Protein AF-A0A2V8LCN2-F1 (afdb_monomer_lite)

Sequence (284 aa):
MKKSKCFWSVLAAVLLVAAGYTGNAQAQDVVSAGFNLPVNVGANLNFDCSNSPGPVISLGDGVIRLGEIGAEITLSNNVKLTHSTDPGDISISAAVLLKFGTTVEIPKQPSRPANYYGSDFSGTGIGGNPRIYVEFYDQNGKPPKDLSGNAVGPLYLGRCVQGAAKIDASFLEAVIASTSVFVDSGSCSNNPGPWIYLDNGNLFLSGLKARVIFTNNAKFTHAASGDAFVDFEVVPGNGFPITWPKQPVLGGVGGNPRVYYIFKNGDEYVGTWPGQYLGRCIKL

Structure (mmCIF, N/CA/C/O backbone):
data_AF-A0A2V8LCN2-F1
#
_entry.id   AF-A0A2V8LCN2-F1
#
loop_
_atom_site.group_PDB
_atom_site.id
_atom_site.type_symbol
_atom_site.label_atom_id
_atom_site.label_alt_id
_atom_site.label_comp_id
_atom_site.label_asym_id
_atom_site.label_entity_id
_atom_site.label_seq_id
_atom_site.pdbx_PDB_ins_code
_atom_site.Cartn_x
_atom_site.Cartn_y
_atom_site.Cartn_z
_atom_site.occupancy
_atom_site.B_iso_or_equiv
_atom_site.auth_seq_id
_atom_site.auth_comp_id
_atom_site.auth_asym_id
_atom_site.auth_atom_id
_atom_site.pdbx_PDB_model_num
ATOM 1 N N . MET A 1 1 ? -80.909 -45.665 18.323 1.00 37.31 1 MET A N 1
ATOM 2 C CA . MET A 1 1 ? -80.103 -46.909 18.341 1.00 37.31 1 MET A CA 1
ATOM 3 C C . MET A 1 1 ? -78.666 -46.564 18.732 1.00 37.31 1 MET A C 1
ATOM 5 O O . MET A 1 1 ? -78.114 -45.680 18.106 1.00 37.31 1 MET A O 1
ATOM 9 N N . LYS A 1 2 ? -78.137 -47.249 19.769 1.00 38.31 2 LYS A N 1
ATOM 10 C CA . LYS A 1 2 ? -76.730 -47.362 20.262 1.00 38.31 2 LYS A CA 1
ATOM 11 C C . LYS A 1 2 ? -75.964 -46.047 20.572 1.00 38.31 2 LYS A C 1
ATOM 13 O O . LYS A 1 2 ? -75.586 -45.332 19.664 1.00 38.31 2 LYS A O 1
ATOM 18 N N . LYS A 1 3 ? -75.844 -45.611 21.842 1.00 34.31 3 LYS A N 1
ATOM 19 C CA . LYS A 1 3 ? -74.859 -45.992 22.906 1.00 34.31 3 LYS A CA 1
ATOM 20 C C . LYS A 1 3 ? -73.386 -45.777 22.486 1.00 34.31 3 LYS A C 1
ATOM 22 O O . LYS A 1 3 ? -72.915 -46.518 21.641 1.00 34.31 3 LYS A O 1
ATOM 27 N N . SER A 1 4 ? -72.694 -44.775 23.065 1.00 34.31 4 SER A N 1
ATOM 28 C CA . SER A 1 4 ? -71.753 -44.895 24.223 1.00 34.31 4 SER A CA 1
ATOM 29 C C . SER A 1 4 ? -70.299 -45.111 23.717 1.00 34.31 4 SER A C 1
ATOM 31 O O . SER A 1 4 ? -70.136 -45.841 22.755 1.00 34.31 4 SER A O 1
ATOM 33 N N . LYS A 1 5 ? -69.196 -44.526 24.214 1.00 38.69 5 LYS A N 1
ATOM 34 C CA . LYS A 1 5 ? -68.760 -44.184 25.580 1.00 38.69 5 LYS A CA 1
ATOM 35 C C . LYS A 1 5 ? -67.644 -43.119 25.579 1.00 38.69 5 LYS A C 1
ATOM 37 O O . LYS A 1 5 ? -66.876 -43.019 24.630 1.00 38.69 5 LYS A O 1
ATOM 42 N N . CYS A 1 6 ? -67.538 -42.437 26.721 1.00 38.06 6 CYS A N 1
ATOM 43 C CA . CYS A 1 6 ? -66.353 -41.786 27.281 1.00 38.06 6 CYS A CA 1
ATOM 44 C C . CYS A 1 6 ? -65.034 -42.543 27.051 1.00 38.06 6 CYS A C 1
ATOM 46 O O . CYS A 1 6 ? -64.999 -43.761 27.224 1.00 38.06 6 CYS A O 1
ATOM 48 N N . PHE A 1 7 ? -63.935 -41.801 26.892 1.00 30.89 7 PHE A N 1
ATOM 49 C CA . PHE A 1 7 ? -62.684 -42.148 27.568 1.00 30.89 7 PHE A CA 1
ATOM 50 C C . PHE A 1 7 ? -61.996 -40.884 28.099 1.00 30.89 7 PHE A C 1
ATOM 52 O O . PHE A 1 7 ? -61.822 -39.893 27.398 1.00 30.89 7 PHE A O 1
ATOM 59 N N . TRP A 1 8 ? -61.706 -40.937 29.392 1.00 29.20 8 TRP A N 1
ATOM 60 C CA . TRP A 1 8 ? -61.018 -39.959 30.227 1.00 29.20 8 TRP A CA 1
ATOM 61 C C . TRP A 1 8 ? -59.508 -40.269 30.244 1.00 29.20 8 TRP A C 1
ATOM 63 O O . TRP A 1 8 ? -59.145 -41.441 30.138 1.00 29.20 8 TRP A O 1
ATOM 73 N N . SER A 1 9 ? -58.691 -39.265 30.608 1.00 34.09 9 SER A N 1
ATOM 74 C CA . SER A 1 9 ? -57.287 -39.353 31.105 1.00 34.09 9 SER A CA 1
ATOM 75 C C . SER A 1 9 ? -56.219 -39.607 30.014 1.00 34.09 9 SER A C 1
ATOM 77 O O . SER A 1 9 ? -56.442 -40.418 29.134 1.00 34.09 9 SER A O 1
ATOM 79 N N . VAL A 1 10 ? -55.033 -38.982 29.955 1.00 36.09 10 VAL A N 1
ATOM 80 C CA . VAL A 1 10 ? -54.066 -38.602 31.000 1.00 36.09 10 VAL A CA 1
ATOM 81 C C . VAL A 1 10 ? -53.159 -37.454 30.496 1.00 36.09 10 VAL A C 1
ATOM 83 O O . VAL A 1 10 ? -52.613 -37.514 29.401 1.00 36.09 10 VAL A O 1
ATOM 86 N N . LEU A 1 11 ? -53.022 -36.422 31.331 1.00 36.47 11 LEU A N 1
ATOM 87 C CA . LEU A 1 11 ? -51.816 -35.657 31.685 1.00 36.47 11 LEU A CA 1
ATOM 88 C C . LEU A 1 11 ? -50.495 -35.933 30.912 1.00 36.47 11 LEU A C 1
ATOM 90 O O . LEU A 1 11 ? -49.903 -36.994 31.067 1.00 36.47 11 LEU A O 1
ATOM 94 N N . ALA A 1 12 ? -49.937 -34.916 30.247 1.00 33.84 12 ALA A N 1
ATOM 95 C CA . ALA A 1 12 ? -48.489 -34.654 30.241 1.00 33.84 12 ALA A CA 1
ATOM 96 C C . ALA A 1 12 ? -48.223 -33.219 29.763 1.00 33.84 12 ALA A C 1
ATOM 98 O O . ALA A 1 12 ? -48.140 -32.932 28.571 1.00 33.84 12 ALA A O 1
ATOM 99 N N . ALA A 1 13 ? -48.106 -32.303 30.723 1.00 36.66 13 ALA A N 1
ATOM 100 C CA . ALA A 1 13 ? -47.496 -31.005 30.501 1.00 36.66 13 ALA A CA 1
ATOM 101 C C . ALA A 1 13 ? -46.008 -31.221 30.193 1.00 36.66 13 ALA A C 1
ATOM 103 O O . ALA A 1 13 ? -45.225 -31.517 31.094 1.00 36.66 13 ALA A O 1
ATOM 104 N N . VAL A 1 14 ? -45.606 -31.076 28.930 1.00 35.53 14 VAL A N 1
ATOM 105 C CA . VAL A 1 14 ? -44.189 -30.923 28.590 1.00 35.53 14 VAL A CA 1
ATOM 106 C C . VAL A 1 14 ? -43.844 -29.448 28.768 1.00 35.53 14 VAL A C 1
ATOM 108 O O . VAL A 1 14 ? -43.852 -28.656 27.830 1.00 35.53 14 VAL A O 1
ATOM 111 N N . LEU A 1 15 ? -43.574 -29.078 30.021 1.00 34.53 15 LEU A N 1
ATOM 112 C CA . LEU A 1 15 ? -42.716 -27.944 30.344 1.00 34.53 15 LEU A CA 1
ATOM 113 C C . LEU A 1 15 ? -41.315 -28.301 29.841 1.00 34.53 15 LEU A C 1
ATOM 115 O O . LEU A 1 15 ? -40.521 -28.921 30.546 1.00 34.53 15 LEU A O 1
ATOM 119 N N . LEU A 1 16 ? -41.021 -27.931 28.597 1.00 35.94 16 LEU A N 1
ATOM 120 C CA . LEU A 1 16 ? -39.650 -27.841 28.118 1.00 35.94 16 LEU A CA 1
ATOM 121 C C . LEU A 1 16 ? -39.009 -26.656 28.843 1.00 35.94 16 LEU A C 1
ATOM 123 O O . LEU A 1 16 ? -39.022 -25.520 28.374 1.00 35.94 16 LEU A O 1
ATOM 127 N N . VAL A 1 17 ? -38.462 -26.934 30.027 1.00 41.81 17 VAL A N 1
ATOM 128 C CA . VAL A 1 17 ? -37.381 -26.135 30.597 1.00 41.81 17 VAL A CA 1
ATOM 129 C C . VAL A 1 17 ? -36.203 -26.329 29.653 1.00 41.81 17 VAL A C 1
ATOM 131 O O . VAL A 1 17 ? -35.379 -27.224 29.822 1.00 41.81 17 VAL A O 1
ATOM 134 N N . ALA A 1 18 ? -36.150 -25.507 28.609 1.00 39.41 18 ALA A N 1
ATOM 135 C CA . ALA A 1 18 ? -34.911 -25.259 27.908 1.00 39.41 18 ALA A CA 1
ATOM 136 C C . ALA A 1 18 ? -34.018 -24.470 28.873 1.00 39.41 18 ALA A C 1
ATOM 138 O O . ALA A 1 18 ? -33.903 -23.251 28.792 1.00 39.41 18 ALA A O 1
ATOM 139 N N . ALA A 1 19 ? -33.361 -25.181 29.791 1.00 44.53 19 ALA A N 1
ATOM 140 C CA . ALA A 1 19 ? -32.056 -24.775 30.290 1.00 44.53 19 ALA A CA 1
ATOM 141 C C . ALA A 1 19 ? -31.061 -24.949 29.129 1.00 44.53 19 ALA A C 1
ATOM 143 O O . ALA A 1 19 ? -30.188 -25.811 29.137 1.00 44.53 19 ALA A O 1
ATOM 144 N N . GLY A 1 20 ? -31.280 -24.181 28.062 1.00 33.53 20 GLY A N 1
ATOM 145 C CA . GLY A 1 20 ? -30.317 -23.997 27.000 1.00 33.53 20 GLY A CA 1
ATOM 146 C C . GLY A 1 20 ? -29.272 -23.053 27.553 1.00 33.53 20 GLY A C 1
ATOM 147 O O . GLY A 1 20 ? -29.590 -21.908 27.865 1.00 33.53 20 GLY A O 1
ATOM 148 N N . TYR A 1 21 ? -28.068 -23.580 27.744 1.00 37.03 21 TYR A N 1
ATOM 149 C CA . TYR A 1 21 ? -26.836 -22.845 27.984 1.00 37.03 21 TYR A CA 1
ATOM 150 C C . TYR A 1 21 ? -26.923 -21.414 27.441 1.00 37.03 21 TYR A C 1
ATOM 152 O O . TYR A 1 21 ? -26.989 -21.211 26.228 1.00 37.03 21 TYR A O 1
ATOM 160 N N . THR A 1 22 ? -26.898 -20.416 28.325 1.00 37.00 22 THR A N 1
ATOM 161 C CA . THR A 1 22 ? -26.510 -19.066 27.923 1.00 37.00 22 THR A CA 1
ATOM 162 C C . THR A 1 22 ? -25.039 -19.161 27.542 1.00 37.00 22 THR A C 1
ATOM 164 O O . THR A 1 22 ? -24.157 -19.036 28.392 1.00 37.00 22 THR A O 1
ATOM 167 N N . GLY A 1 23 ? -24.758 -19.489 26.282 1.00 40.28 23 GLY A N 1
ATOM 168 C CA . GLY A 1 23 ? -23.441 -19.237 25.726 1.00 40.28 23 GLY A CA 1
ATOM 169 C C . GLY A 1 23 ? -23.160 -17.754 25.935 1.00 40.28 23 GLY A C 1
ATOM 170 O O . GLY A 1 23 ? -24.005 -16.925 25.598 1.00 40.28 23 GLY A O 1
ATOM 171 N N . ASN A 1 24 ? -22.026 -17.423 26.553 1.00 45.19 24 ASN A N 1
ATOM 172 C CA . ASN A 1 24 ? -21.525 -16.055 26.540 1.00 45.19 24 ASN A CA 1
ATOM 173 C C . ASN A 1 24 ? -21.473 -15.634 25.069 1.00 45.19 24 ASN A C 1
ATOM 175 O O . ASN A 1 24 ? -20.729 -16.234 24.293 1.00 45.19 24 ASN A O 1
ATOM 179 N N . ALA A 1 25 ? -22.334 -14.699 24.672 1.00 49.41 25 ALA A N 1
ATOM 180 C CA . ALA A 1 25 ? -22.398 -14.237 23.298 1.00 49.41 25 ALA A CA 1
ATOM 181 C C . ALA A 1 25 ? -21.087 -13.506 22.995 1.00 49.41 25 ALA A C 1
ATOM 183 O O . ALA A 1 25 ? -20.861 -12.400 23.473 1.00 49.41 25 ALA A O 1
ATOM 184 N N . GLN A 1 26 ? -20.197 -14.170 22.262 1.00 58.81 26 GLN A N 1
ATOM 185 C CA . GLN A 1 26 ? -19.033 -13.531 21.668 1.00 58.81 26 GLN A CA 1
ATOM 186 C C . GLN A 1 26 ? -19.556 -12.680 20.516 1.00 58.81 26 GLN A C 1
ATOM 188 O O . GLN A 1 26 ? -20.188 -13.212 19.602 1.00 58.81 26 GLN A O 1
ATOM 193 N N . ALA A 1 27 ? -19.325 -11.375 20.571 1.00 63.31 27 ALA A N 1
ATOM 194 C CA . ALA A 1 27 ? -19.646 -10.507 19.455 1.00 63.31 27 ALA A CA 1
ATOM 195 C C . ALA A 1 27 ? -18.411 -10.298 18.591 1.00 63.31 27 ALA A C 1
ATOM 197 O O . ALA A 1 27 ? -17.318 -10.029 19.099 1.00 63.31 27 ALA A O 1
ATOM 198 N N . GLN A 1 28 ? -18.616 -10.448 17.288 1.00 75.75 28 GLN A N 1
ATOM 199 C CA . GLN A 1 28 ? -17.628 -10.183 16.259 1.00 75.75 28 GLN A CA 1
ATOM 200 C C . GLN A 1 28 ? -18.165 -9.062 15.373 1.00 75.75 28 GLN A C 1
ATOM 202 O O . GLN A 1 28 ? -19.154 -9.256 14.664 1.00 75.75 28 GLN A O 1
ATOM 207 N N . ASP A 1 29 ? -17.489 -7.919 15.391 1.00 84.25 29 ASP A N 1
ATOM 208 C CA . ASP A 1 29 ? -17.776 -6.786 14.516 1.00 84.25 29 ASP A CA 1
ATOM 209 C C . ASP A 1 29 ? -16.729 -6.694 13.410 1.00 84.25 29 ASP A C 1
ATOM 211 O O . ASP A 1 29 ? -15.537 -6.875 13.653 1.00 84.25 29 ASP A O 1
ATOM 215 N N . VAL A 1 30 ? -17.158 -6.366 12.191 1.00 88.12 30 VAL A N 1
ATOM 216 C CA . VAL A 1 30 ? -16.242 -6.054 11.088 1.00 88.12 30 VAL A CA 1
ATOM 217 C C . VAL A 1 30 ? -16.171 -4.542 10.928 1.00 88.12 30 VAL A C 1
ATOM 219 O O . VAL A 1 30 ? -17.185 -3.883 10.691 1.00 88.12 30 VAL A O 1
ATOM 222 N N . VAL A 1 31 ? -14.962 -3.994 11.027 1.00 90.69 31 VAL A N 1
ATOM 223 C CA . VAL A 1 31 ? -14.696 -2.563 10.845 1.00 90.69 31 VAL A CA 1
ATOM 224 C C . VAL A 1 31 ? -13.849 -2.368 9.598 1.00 90.69 31 VAL A C 1
ATOM 226 O O . VAL A 1 31 ? -12.891 -3.108 9.379 1.00 90.69 31 VAL A O 1
ATOM 229 N N . SER A 1 32 ? -14.184 -1.371 8.778 1.00 92.75 32 SER A N 1
ATOM 230 C CA . SER A 1 32 ? -13.421 -1.028 7.576 1.00 92.75 32 SER A CA 1
ATOM 231 C C . SER A 1 32 ? -13.265 0.476 7.394 1.00 92.75 32 SER A C 1
ATOM 233 O O . SER A 1 32 ? -14.215 1.220 7.634 1.00 92.75 32 SER A O 1
ATOM 235 N N . ALA A 1 33 ? -12.107 0.914 6.902 1.00 93.31 33 ALA A N 1
ATOM 236 C CA . ALA A 1 33 ? -11.849 2.308 6.554 1.00 93.31 33 ALA A CA 1
ATOM 237 C C . ALA A 1 33 ? -11.011 2.426 5.277 1.00 93.31 33 ALA A C 1
ATOM 239 O O . ALA A 1 33 ? -10.115 1.617 5.035 1.00 93.31 33 ALA A O 1
ATOM 240 N N . GLY A 1 34 ? -11.309 3.456 4.480 1.00 92.19 34 GLY A N 1
ATOM 241 C CA . GLY A 1 34 ? -10.539 3.824 3.295 1.00 92.19 34 GLY A CA 1
ATOM 242 C C . GLY A 1 34 ? -9.638 5.029 3.566 1.00 92.19 34 GLY A C 1
ATOM 243 O O . GLY A 1 34 ? -10.102 6.018 4.132 1.00 92.19 34 GLY A O 1
ATOM 244 N N . PHE A 1 35 ? -8.368 4.958 3.175 1.00 92.94 35 PHE A N 1
ATOM 245 C CA . PHE A 1 35 ? -7.384 6.033 3.347 1.00 92.94 35 PHE A CA 1
ATOM 246 C C . PHE A 1 35 ? -6.221 5.893 2.358 1.00 92.94 35 PHE A C 1
ATOM 248 O O . PHE A 1 35 ? -6.100 4.883 1.671 1.00 92.94 35 PHE A O 1
ATOM 255 N N . ASN A 1 36 ? -5.371 6.918 2.270 1.00 91.44 36 ASN A N 1
ATOM 256 C CA . ASN A 1 36 ? -4.156 6.867 1.460 1.00 91.44 36 ASN A CA 1
ATOM 257 C C . ASN A 1 36 ? -2.959 6.503 2.335 1.00 91.44 36 ASN A C 1
ATOM 259 O O . ASN A 1 36 ? -2.660 7.216 3.293 1.00 91.44 36 ASN A O 1
ATOM 263 N N . LEU A 1 37 ? -2.259 5.432 1.986 1.00 90.44 37 LEU A N 1
ATOM 264 C CA . LEU A 1 37 ? -1.079 4.969 2.699 1.00 90.44 37 LEU A CA 1
ATOM 265 C C . LEU A 1 37 ? 0.190 5.479 2.000 1.00 90.44 37 LEU A C 1
ATOM 267 O O . LEU A 1 37 ? 0.317 5.301 0.785 1.00 90.44 37 LEU A O 1
ATOM 271 N N . PRO A 1 38 ? 1.146 6.086 2.724 1.00 90.50 38 PRO A N 1
ATOM 272 C CA . PRO A 1 38 ? 2.468 6.361 2.181 1.00 90.50 38 PRO A CA 1
ATOM 273 C C . PRO A 1 38 ? 3.163 5.054 1.801 1.00 90.50 38 PRO A C 1
ATOM 275 O O . PRO A 1 38 ? 3.259 4.136 2.610 1.00 90.50 38 PRO A O 1
ATOM 278 N N . VAL A 1 39 ? 3.673 4.970 0.582 1.00 88.31 39 VAL A N 1
ATOM 279 C CA . VAL A 1 39 ? 4.429 3.823 0.080 1.00 88.31 39 VAL A CA 1
ATOM 280 C C . VAL A 1 39 ? 5.802 4.306 -0.329 1.00 88.31 39 VAL A C 1
ATOM 282 O O . VAL A 1 39 ? 5.914 5.309 -1.029 1.00 88.31 39 VAL A O 1
ATOM 285 N N . ASN A 1 40 ? 6.840 3.588 0.090 1.00 88.69 40 ASN A N 1
ATOM 286 C CA . ASN A 1 40 ? 8.196 3.781 -0.399 1.00 88.69 40 ASN A CA 1
ATOM 287 C C . ASN A 1 40 ? 8.637 2.553 -1.198 1.00 88.69 40 ASN A C 1
ATOM 289 O O . ASN A 1 40 ? 8.592 1.417 -0.719 1.00 88.69 40 ASN A O 1
ATOM 293 N N . VAL A 1 41 ? 9.080 2.796 -2.424 1.00 84.69 41 VAL A N 1
ATOM 294 C CA . VAL A 1 41 ? 9.665 1.797 -3.310 1.00 84.69 41 VAL A CA 1
ATOM 295 C C . VAL A 1 41 ? 11.170 2.000 -3.334 1.00 84.69 41 VAL A C 1
ATOM 297 O O . VAL A 1 41 ? 11.648 3.048 -3.767 1.00 84.69 41 VAL A O 1
ATOM 300 N N . GLY A 1 42 ? 11.907 0.974 -2.913 1.00 83.25 42 GLY A N 1
ATOM 301 C CA . GLY A 1 42 ? 13.363 0.953 -2.915 1.00 83.25 42 GLY A CA 1
ATOM 302 C C . GLY A 1 42 ? 13.897 -0.253 -3.678 1.00 83.25 42 GLY A C 1
ATOM 303 O O . GLY A 1 42 ? 13.737 -1.382 -3.223 1.00 83.25 42 GLY A O 1
ATOM 304 N N . ALA A 1 43 ? 14.584 -0.042 -4.800 1.00 77.06 43 ALA A N 1
ATOM 305 C CA . ALA A 1 43 ? 15.194 -1.138 -5.556 1.00 77.06 43 ALA A CA 1
ATOM 306 C C . ALA A 1 43 ? 16.573 -0.771 -6.103 1.00 77.06 43 ALA A C 1
ATOM 308 O O . ALA A 1 43 ? 16.779 0.321 -6.638 1.00 77.06 43 ALA A O 1
ATOM 309 N N . ASN A 1 44 ? 17.509 -1.715 -5.986 1.00 74.00 44 ASN A N 1
ATOM 310 C CA . ASN A 1 44 ? 18.787 -1.647 -6.679 1.00 74.00 44 ASN A CA 1
ATOM 311 C C . ASN A 1 44 ? 18.630 -2.327 -8.028 1.00 74.00 44 ASN A C 1
ATOM 313 O O . ASN A 1 44 ? 18.288 -3.504 -8.106 1.00 74.00 44 ASN A O 1
ATOM 317 N N . LEU A 1 45 ? 18.895 -1.569 -9.079 1.00 72.75 45 LEU A N 1
ATOM 318 C CA . LEU A 1 45 ? 18.801 -2.060 -10.436 1.00 72.75 45 LEU A CA 1
ATOM 319 C C . LEU A 1 45 ? 20.150 -2.621 -10.873 1.00 72.75 45 LEU A C 1
ATOM 321 O O . LEU A 1 45 ? 21.193 -2.027 -10.597 1.00 72.75 45 LEU A O 1
ATOM 325 N N . ASN A 1 46 ? 20.126 -3.743 -11.588 1.00 69.88 46 ASN A N 1
ATOM 326 C CA . ASN A 1 46 ? 21.281 -4.221 -12.330 1.00 69.88 46 ASN A CA 1
ATOM 327 C C . ASN A 1 46 ? 20.939 -4.281 -13.818 1.00 69.88 46 ASN A C 1
ATOM 329 O O . ASN A 1 46 ? 19.912 -4.836 -14.215 1.00 69.88 46 ASN A O 1
ATOM 333 N N . PHE A 1 47 ? 21.809 -3.700 -14.636 1.00 70.75 47 PHE A N 1
ATOM 334 C CA . PHE A 1 47 ? 21.660 -3.680 -16.084 1.00 70.75 47 PHE A CA 1
ATOM 335 C C . PHE A 1 47 ? 22.686 -4.635 -16.687 1.00 70.75 47 PHE A C 1
ATOM 337 O O . PHE A 1 47 ? 23.885 -4.362 -16.638 1.00 70.75 47 PHE A O 1
ATOM 344 N N . ASP A 1 48 ? 22.223 -5.738 -17.272 1.00 66.62 48 ASP A N 1
ATOM 345 C CA . ASP A 1 48 ? 23.047 -6.544 -18.167 1.00 66.62 48 ASP A CA 1
ATOM 346 C C . ASP A 1 48 ? 22.746 -6.115 -19.599 1.00 66.62 48 ASP A C 1
ATOM 348 O O . ASP A 1 48 ? 21.773 -6.528 -20.221 1.00 66.62 48 ASP A O 1
ATOM 352 N N . CYS A 1 49 ? 23.589 -5.232 -20.122 1.00 64.25 49 CYS A N 1
ATOM 353 C CA . CYS A 1 49 ? 23.445 -4.677 -21.462 1.00 64.25 49 CYS A CA 1
ATOM 354 C C . CYS A 1 49 ? 24.229 -5.466 -22.512 1.00 64.25 49 CYS A C 1
ATOM 356 O O . CYS A 1 49 ? 24.821 -4.872 -23.421 1.00 64.25 49 CYS A O 1
ATOM 358 N N . SER A 1 50 ? 24.247 -6.797 -22.389 1.00 61.66 50 SER A N 1
ATOM 359 C CA . SER A 1 50 ? 24.873 -7.677 -23.369 1.00 61.66 50 SER A CA 1
ATOM 360 C C . SER A 1 50 ? 24.364 -7.414 -24.791 1.00 61.66 50 SER A C 1
ATOM 362 O O . SER A 1 50 ? 23.193 -7.125 -25.057 1.00 61.66 50 SER A O 1
ATOM 364 N N . ASN A 1 51 ? 25.282 -7.548 -25.750 1.00 52.78 51 ASN A N 1
ATOM 365 C CA . ASN A 1 51 ? 24.984 -7.413 -27.171 1.00 52.78 51 ASN A CA 1
ATOM 366 C C . ASN A 1 51 ? 24.233 -8.623 -27.763 1.00 52.78 51 ASN A C 1
ATOM 368 O O . ASN A 1 51 ? 23.888 -8.575 -28.940 1.00 52.78 51 ASN A O 1
ATOM 372 N N . SER A 1 52 ? 23.987 -9.684 -26.992 1.00 55.34 52 SER A N 1
ATOM 373 C CA . SER A 1 52 ? 23.147 -10.832 -27.365 1.00 55.34 52 SER A CA 1
ATOM 374 C C . SER A 1 52 ? 22.828 -11.636 -26.097 1.00 55.34 52 SER A C 1
ATOM 376 O O . SER A 1 52 ? 23.784 -12.018 -25.418 1.00 55.34 52 SER A O 1
ATOM 378 N N . PRO A 1 53 ? 21.556 -11.920 -25.747 1.00 52.28 53 PRO A N 1
ATOM 379 C CA . PRO A 1 53 ? 20.305 -11.713 -26.500 1.00 52.28 53 PRO A CA 1
ATOM 380 C C . PRO A 1 53 ? 19.689 -10.300 -26.390 1.00 52.28 53 PRO A C 1
ATOM 382 O O . PRO A 1 53 ? 18.764 -9.972 -27.133 1.00 52.28 53 PRO A O 1
ATOM 385 N N . GLY A 1 54 ? 20.223 -9.428 -25.535 1.00 56.50 54 GLY A N 1
ATOM 386 C CA . GLY A 1 54 ? 19.872 -8.010 -25.470 1.00 56.50 54 GLY A CA 1
ATOM 387 C C . GLY A 1 54 ? 19.936 -7.410 -24.076 1.00 56.50 54 GLY A C 1
ATOM 388 O O . GLY A 1 54 ? 20.377 -8.111 -23.170 1.00 56.50 54 GLY A O 1
ATOM 389 N N . PRO A 1 55 ? 19.568 -6.124 -23.893 1.00 59.28 55 PRO A N 1
ATOM 390 C CA . PRO A 1 55 ? 19.616 -5.514 -22.579 1.00 59.28 55 PRO A CA 1
ATOM 391 C C . PRO A 1 55 ? 18.563 -6.124 -21.650 1.00 59.28 55 PRO A C 1
ATOM 393 O O . PRO A 1 55 ? 17.359 -5.958 -21.835 1.00 59.28 55 PRO A O 1
ATOM 396 N N . VAL A 1 56 ? 19.041 -6.791 -20.611 1.00 61.94 56 VAL A N 1
ATOM 397 C CA . VAL A 1 56 ? 18.247 -7.292 -19.498 1.00 61.94 56 VAL A CA 1
ATOM 398 C C . VAL A 1 56 ? 18.325 -6.287 -18.358 1.00 61.94 56 VAL A C 1
ATOM 400 O O . VAL A 1 56 ? 19.405 -5.827 -17.976 1.00 61.94 56 VAL A O 1
ATOM 403 N N . ILE A 1 57 ? 17.169 -5.957 -17.789 1.00 61.94 57 ILE A N 1
ATOM 404 C CA . ILE A 1 57 ? 17.105 -5.260 -16.511 1.00 61.94 57 ILE A CA 1
ATOM 405 C C . ILE A 1 57 ? 16.632 -6.262 -15.475 1.00 61.94 57 ILE A C 1
ATOM 407 O O . ILE A 1 57 ? 15.474 -6.680 -15.447 1.00 61.94 57 ILE A O 1
ATOM 411 N N . SER A 1 58 ? 17.540 -6.608 -14.572 1.00 64.56 58 SER A N 1
ATOM 412 C CA . SER A 1 58 ? 17.125 -7.211 -13.322 1.00 64.56 58 SER A CA 1
ATOM 413 C C . SER A 1 58 ? 16.795 -6.082 -12.356 1.00 64.56 58 SER A C 1
ATOM 415 O O . SER A 1 58 ? 17.640 -5.242 -12.036 1.00 64.56 58 SER A O 1
ATOM 417 N N . LEU A 1 59 ? 15.550 -6.064 -11.887 1.00 57.09 59 LEU A N 1
ATOM 418 C CA . LEU A 1 59 ? 15.093 -5.140 -10.850 1.00 57.09 59 LEU A CA 1
ATOM 419 C C . LEU A 1 59 ? 15.643 -5.517 -9.451 1.00 57.09 59 LEU A C 1
ATOM 421 O O . LEU A 1 59 ? 15.283 -4.879 -8.462 1.00 57.09 59 LEU A O 1
ATOM 425 N N . GLY A 1 60 ? 16.536 -6.519 -9.378 1.00 58.06 60 GLY A N 1
ATOM 426 C CA . GLY A 1 60 ? 17.234 -6.955 -8.169 1.00 58.06 60 GLY A CA 1
ATOM 427 C C . GLY A 1 60 ? 16.299 -7.452 -7.062 1.00 58.06 60 GLY A C 1
ATOM 428 O O . GLY A 1 60 ? 15.143 -7.790 -7.306 1.00 58.06 60 GLY A O 1
ATOM 429 N N . ASP A 1 61 ? 16.798 -7.441 -5.822 1.00 62.91 61 ASP A N 1
ATOM 430 C CA . ASP A 1 61 ? 16.049 -7.768 -4.595 1.00 62.91 61 ASP A CA 1
ATOM 431 C C . ASP A 1 61 ? 15.257 -6.559 -4.060 1.00 62.91 61 ASP A C 1
ATOM 433 O O . ASP A 1 61 ? 15.286 -6.250 -2.864 1.00 62.91 61 ASP A O 1
ATOM 437 N N . GLY A 1 62 ? 14.602 -5.807 -4.950 1.00 66.19 62 GLY A N 1
ATOM 438 C CA . GLY A 1 62 ? 13.845 -4.619 -4.569 1.00 66.19 62 GLY A CA 1
ATOM 439 C C . GLY A 1 62 ? 12.832 -4.895 -3.452 1.00 66.19 62 GLY A C 1
ATOM 440 O O . GLY A 1 62 ? 12.255 -5.983 -3.345 1.00 66.19 62 GLY A O 1
ATOM 441 N N . VAL A 1 63 ? 12.561 -3.873 -2.643 1.00 73.44 63 VAL A N 1
ATOM 442 C CA . VAL A 1 63 ? 11.571 -3.907 -1.565 1.00 73.44 63 VAL A CA 1
ATOM 443 C C . VAL A 1 63 ? 10.584 -2.755 -1.694 1.00 73.44 63 VAL A C 1
ATOM 445 O O . VAL A 1 63 ? 10.949 -1.621 -2.003 1.00 73.44 63 VAL A O 1
ATOM 448 N N . ILE A 1 64 ? 9.322 -3.049 -1.410 1.00 76.69 64 ILE A N 1
ATOM 449 C CA . ILE A 1 64 ? 8.258 -2.060 -1.268 1.00 76.69 64 ILE A CA 1
ATOM 450 C C . ILE A 1 64 ? 7.863 -2.051 0.195 1.00 76.69 64 ILE A C 1
ATOM 452 O O . ILE A 1 64 ? 7.473 -3.076 0.759 1.00 76.69 64 ILE A O 1
ATOM 456 N N . ARG A 1 65 ? 7.971 -0.881 0.809 1.00 85.06 65 ARG A N 1
ATOM 457 C CA . ARG A 1 65 ? 7.547 -0.634 2.180 1.00 85.06 65 ARG A CA 1
ATOM 458 C C . ARG A 1 65 ? 6.242 0.133 2.129 1.00 85.06 65 ARG A C 1
ATOM 460 O O . ARG A 1 65 ? 6.211 1.278 1.680 1.00 85.06 65 ARG A O 1
ATOM 467 N N . LEU A 1 66 ? 5.179 -0.518 2.573 1.00 85.12 66 LEU A N 1
ATOM 468 C CA . LEU A 1 66 ? 3.921 0.152 2.852 1.00 85.12 66 LEU A CA 1
ATOM 469 C C . LEU A 1 66 ? 4.055 0.856 4.207 1.00 85.12 66 LEU A C 1
ATOM 471 O O . LEU A 1 66 ? 4.768 0.375 5.094 1.00 85.12 66 LEU A O 1
ATOM 475 N N . GLY A 1 67 ? 3.401 2.005 4.349 1.00 84.81 67 GLY A N 1
ATOM 476 C CA . GLY A 1 67 ? 3.317 2.727 5.610 1.00 84.81 67 GLY A CA 1
ATOM 477 C C . GLY A 1 67 ? 2.745 1.851 6.722 1.00 84.81 67 GLY A C 1
ATOM 478 O O . GLY A 1 67 ? 2.082 0.839 6.478 1.00 84.81 67 GLY A O 1
ATOM 479 N N . GLU A 1 68 ? 3.020 2.241 7.958 1.00 87.25 68 GLU A N 1
ATOM 480 C CA . GLU A 1 68 ? 2.477 1.554 9.121 1.00 87.25 68 GLU A CA 1
ATOM 481 C C . GLU A 1 68 ? 0.975 1.819 9.230 1.00 87.25 68 GLU A C 1
ATOM 483 O O . GLU A 1 68 ? 0.522 2.964 9.160 1.00 87.25 68 GLU A O 1
ATOM 488 N N . ILE A 1 69 ? 0.201 0.754 9.406 1.00 88.94 69 ILE A N 1
ATOM 489 C CA . ILE A 1 69 ? -1.229 0.849 9.672 1.00 88.94 69 ILE A CA 1
ATOM 490 C C . ILE A 1 69 ? -1.432 0.475 11.123 1.00 88.94 69 ILE A C 1
ATOM 492 O O . ILE A 1 69 ? -0.985 -0.580 11.569 1.00 88.94 69 ILE A O 1
ATOM 496 N N . GLY A 1 70 ? -2.129 1.337 11.842 1.00 89.88 70 GLY A N 1
ATOM 497 C CA . GLY A 1 70 ? -2.490 1.116 13.223 1.00 89.88 70 GLY A CA 1
ATOM 498 C C . GLY A 1 70 ? -3.981 0.939 13.433 1.00 89.88 70 GLY A C 1
ATOM 499 O O . GLY A 1 70 ? -4.814 1.132 12.545 1.00 89.88 70 GLY A O 1
ATOM 500 N N . ALA A 1 71 ? -4.308 0.601 14.664 1.00 89.31 71 ALA A N 1
ATOM 501 C CA . ALA A 1 71 ? -5.642 0.581 15.208 1.00 89.31 71 ALA A CA 1
ATOM 502 C C . ALA A 1 71 ? -5.592 1.007 16.674 1.00 89.31 71 ALA A C 1
ATOM 504 O O . ALA A 1 71 ? -4.596 0.785 17.366 1.00 89.31 71 ALA A O 1
ATOM 505 N N . GLU A 1 72 ? -6.672 1.609 17.147 1.00 88.75 72 GLU A N 1
ATOM 506 C CA . GLU A 1 72 ? -6.859 1.956 18.547 1.00 88.75 72 GLU A CA 1
ATOM 507 C C . GLU A 1 72 ? -8.257 1.548 19.005 1.00 88.75 72 GLU A C 1
ATOM 509 O O . GLU A 1 72 ? -9.240 1.696 18.272 1.00 88.75 72 GLU A O 1
ATOM 514 N N . ILE A 1 73 ? -8.329 1.032 20.231 1.00 86.44 73 ILE A N 1
ATOM 515 C CA . ILE A 1 73 ? -9.585 0.741 20.916 1.00 86.44 73 ILE A CA 1
ATOM 516 C C . ILE A 1 73 ? -9.755 1.728 22.064 1.00 86.44 73 ILE A C 1
ATOM 518 O O . ILE A 1 73 ? -8.890 1.850 22.926 1.00 86.44 73 ILE A O 1
ATOM 522 N N . THR A 1 74 ? -10.906 2.390 22.128 1.00 85.56 74 THR A N 1
ATOM 523 C CA . THR A 1 74 ? -11.247 3.277 23.245 1.00 85.56 74 THR A CA 1
ATOM 524 C C . THR A 1 74 ? -12.369 2.669 24.073 1.00 85.56 74 THR A C 1
ATOM 526 O O . THR A 1 74 ? -13.421 2.289 23.548 1.00 85.56 74 THR A O 1
ATOM 529 N N . LEU A 1 75 ? -12.173 2.623 25.391 1.00 83.06 75 LEU A N 1
ATOM 530 C CA . LEU A 1 75 ? -13.198 2.217 26.349 1.00 83.06 75 LEU A CA 1
ATOM 531 C C . LEU A 1 75 ? -13.728 3.446 27.077 1.00 83.06 75 LEU A C 1
ATOM 533 O O . LEU A 1 75 ? -12.949 4.215 27.632 1.00 83.06 75 LEU A O 1
ATOM 537 N N . SER A 1 76 ? -15.050 3.630 27.120 1.00 82.25 76 SER A N 1
ATOM 538 C CA . SER A 1 76 ? -15.651 4.738 27.874 1.00 82.25 76 SER A CA 1
ATOM 539 C C . SER A 1 76 ? -16.939 4.370 28.596 1.00 82.25 76 SER A C 1
ATOM 541 O O . SER A 1 76 ? -17.802 3.681 28.056 1.00 82.25 76 SER A O 1
ATOM 543 N N . ASN A 1 77 ? -17.127 4.884 29.812 1.00 77.06 77 ASN A N 1
ATOM 544 C CA . ASN A 1 77 ? -18.357 4.651 30.571 1.00 77.06 77 ASN A CA 1
ATOM 545 C C . ASN A 1 77 ? -19.461 5.693 30.289 1.00 77.06 77 ASN A C 1
ATOM 547 O O . ASN A 1 77 ? -20.592 5.548 30.753 1.00 77.06 77 ASN A O 1
ATOM 551 N N . ASN A 1 78 ? -19.180 6.750 29.516 1.00 76.69 78 ASN A N 1
ATOM 552 C CA . ASN A 1 78 ? -20.191 7.736 29.130 1.00 76.69 78 ASN A CA 1
ATOM 553 C C . ASN A 1 78 ? -19.964 8.308 27.722 1.00 76.69 78 ASN A C 1
ATOM 555 O O . ASN A 1 78 ? -18.884 8.223 27.162 1.00 76.69 78 ASN A O 1
ATOM 559 N N . VAL A 1 79 ? -21.011 8.902 27.141 1.00 74.50 79 VAL A N 1
ATOM 560 C CA . VAL A 1 79 ? -20.973 9.442 25.763 1.00 74.50 79 VAL A CA 1
ATOM 561 C C . VAL A 1 79 ? -20.115 10.706 25.659 1.00 74.50 79 VAL A C 1
ATOM 563 O O . VAL A 1 79 ? -19.634 11.039 24.585 1.00 74.50 79 VAL A O 1
ATOM 566 N N . LYS A 1 80 ? -19.919 11.413 26.776 1.00 77.25 80 LYS A N 1
ATOM 567 C CA . LYS A 1 80 ? -19.090 12.622 26.836 1.00 77.25 80 LYS A CA 1
ATOM 568 C C . LYS A 1 80 ? -17.592 12.306 26.928 1.00 77.25 80 LYS A C 1
ATOM 570 O O . LYS A 1 80 ? -16.805 13.241 26.924 1.00 77.25 80 LYS A O 1
ATOM 575 N N . LEU A 1 81 ? -17.224 11.026 27.047 1.00 75.81 81 LEU A N 1
ATOM 576 C CA . LEU A 1 81 ? -15.855 10.532 27.185 1.00 75.81 81 LEU A CA 1
ATOM 577 C C . LEU A 1 81 ? -15.103 11.131 28.392 1.00 75.81 81 LEU A C 1
ATOM 579 O O . LEU A 1 81 ? -13.887 11.212 28.389 1.00 75.81 81 LEU A O 1
ATOM 583 N N . THR A 1 82 ? -15.806 11.521 29.468 1.00 75.06 82 THR A N 1
ATOM 584 C CA . THR A 1 82 ? -15.150 12.094 30.674 1.00 75.06 82 THR A CA 1
ATOM 585 C C . THR A 1 82 ? -14.524 11.040 31.589 1.00 75.06 82 THR A C 1
ATOM 587 O O . THR A 1 82 ? -13.855 11.374 32.560 1.00 75.06 82 THR A O 1
ATOM 590 N N . HIS A 1 83 ? -14.804 9.768 31.312 1.00 72.56 83 HIS A N 1
ATOM 591 C CA . HIS A 1 83 ? -14.182 8.605 31.932 1.00 72.56 83 HIS A CA 1
ATOM 592 C C . HIS A 1 83 ? -13.886 7.619 30.799 1.00 72.56 83 HIS A C 1
ATOM 594 O O . HIS A 1 83 ? -14.672 6.692 30.562 1.00 72.56 83 HIS A O 1
ATOM 600 N N . SER A 1 84 ? -12.834 7.902 30.030 1.00 72.25 84 SER A N 1
ATOM 601 C CA . SER A 1 84 ? -12.277 7.028 28.993 1.00 72.25 84 SER A CA 1
ATOM 602 C C . SER A 1 84 ? -10.836 6.648 29.326 1.00 72.25 84 SER A C 1
ATOM 604 O O . SER A 1 84 ? -10.216 7.287 30.172 1.00 72.25 84 SER A O 1
ATOM 606 N N . THR A 1 85 ? -10.326 5.613 28.662 1.00 74.69 85 THR A N 1
ATOM 607 C CA . THR A 1 85 ? -8.877 5.467 28.466 1.00 74.69 85 THR A CA 1
ATOM 608 C C . THR A 1 85 ? -8.358 6.680 27.692 1.00 74.69 85 THR A C 1
ATOM 610 O O . THR A 1 85 ? -9.106 7.258 26.886 1.00 74.69 85 THR A O 1
ATOM 613 N N . ASP A 1 86 ? -7.121 7.086 27.949 1.00 74.81 86 ASP A N 1
ATOM 614 C CA . ASP A 1 86 ? -6.506 8.194 27.231 1.00 74.81 86 ASP A CA 1
ATOM 615 C C . ASP A 1 86 ? -6.162 7.752 25.791 1.00 74.81 86 ASP A C 1
ATOM 617 O O . ASP A 1 86 ? -5.892 6.568 25.544 1.00 74.81 86 ASP A O 1
ATOM 621 N N . PRO A 1 87 ? -6.213 8.667 24.803 1.00 73.50 87 PRO A N 1
ATOM 622 C CA . PRO A 1 87 ? -5.764 8.380 23.443 1.00 73.50 87 PRO A CA 1
ATOM 623 C C . PRO A 1 87 ? -4.351 7.778 23.436 1.00 73.50 87 PRO A C 1
ATOM 625 O O . PRO A 1 87 ? -3.434 8.326 24.046 1.00 73.50 87 PRO A O 1
ATOM 628 N N . GLY A 1 88 ? -4.176 6.655 22.738 1.00 70.50 88 GLY A N 1
ATOM 629 C CA . GLY A 1 88 ? -2.913 5.915 22.674 1.00 70.50 88 GLY A CA 1
ATOM 630 C C . GLY A 1 88 ? -2.723 4.802 23.716 1.00 70.50 88 GLY A C 1
ATOM 631 O O . GLY A 1 88 ? -1.837 3.971 23.509 1.00 70.50 88 GLY A O 1
ATOM 632 N N . ASP A 1 89 ? -3.561 4.709 24.760 1.00 70.25 89 ASP A N 1
ATOM 633 C CA . ASP A 1 89 ? -3.437 3.683 25.818 1.00 70.25 89 ASP A CA 1
ATOM 634 C C . ASP A 1 89 ? -3.552 2.245 25.285 1.00 70.25 89 ASP A C 1
ATOM 636 O O . ASP A 1 89 ? -2.883 1.331 25.769 1.00 70.25 89 ASP A O 1
ATOM 640 N N . ILE A 1 90 ? -4.411 2.035 24.282 1.00 77.25 90 ILE A N 1
ATOM 641 C CA . ILE A 1 90 ? -4.687 0.721 23.689 1.00 77.25 90 ILE A CA 1
ATOM 642 C C . ILE A 1 90 ? -4.563 0.841 22.173 1.00 77.25 90 ILE A C 1
ATOM 644 O O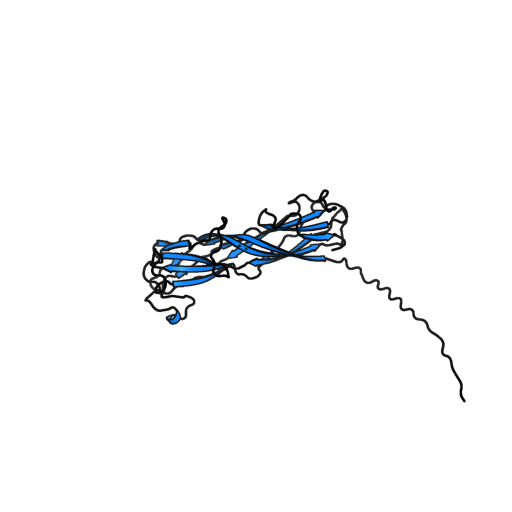 . ILE A 1 90 ? -5.558 0.936 21.451 1.00 77.25 90 ILE A O 1
ATOM 648 N N . SER A 1 91 ? -3.322 0.871 21.690 1.00 80.44 91 SER A N 1
ATOM 649 C CA . SER A 1 91 ? -3.033 0.947 20.264 1.00 80.44 91 SER A CA 1
ATOM 650 C C . SER A 1 91 ? -2.101 -0.158 19.792 1.00 80.44 91 SER A C 1
ATOM 652 O O . SER A 1 91 ? -1.203 -0.603 20.507 1.00 80.44 91 SER A O 1
ATOM 654 N N . ILE A 1 92 ? -2.324 -0.601 18.560 1.00 83.62 92 ILE A N 1
ATOM 655 C CA . ILE A 1 92 ? -1.462 -1.549 17.865 1.00 83.62 92 ILE A CA 1
ATOM 656 C C . ILE A 1 92 ? -1.229 -1.141 16.439 1.00 83.62 92 ILE A C 1
ATOM 658 O O . ILE A 1 92 ? -2.036 -0.433 15.848 1.00 83.62 92 ILE A O 1
ATOM 662 N N . SER A 1 93 ? -0.150 -1.677 15.892 1.00 85.25 93 SER A N 1
ATOM 663 C CA . SER A 1 93 ? 0.272 -1.410 14.539 1.00 85.25 93 SER A CA 1
ATOM 664 C C . SER A 1 93 ? 0.771 -2.655 13.838 1.00 85.25 93 SER A C 1
ATOM 666 O O . SER A 1 93 ? 1.251 -3.602 14.465 1.00 85.25 93 SER A O 1
ATOM 668 N N . ALA A 1 94 ? 0.687 -2.614 12.518 1.00 79.62 94 ALA A N 1
ATOM 669 C CA . ALA A 1 94 ? 1.265 -3.582 11.620 1.00 79.62 94 ALA A CA 1
ATOM 670 C C . ALA A 1 94 ? 1.918 -2.860 10.437 1.00 79.62 94 ALA A C 1
ATOM 672 O O . ALA A 1 94 ? 1.378 -1.904 9.880 1.00 79.62 94 ALA A O 1
ATOM 673 N N . ALA A 1 95 ? 3.084 -3.357 10.034 1.00 78.38 95 ALA A N 1
ATOM 674 C CA . ALA A 1 95 ? 3.779 -2.917 8.834 1.00 78.38 95 ALA A CA 1
ATOM 675 C C . ALA A 1 95 ? 3.750 -4.039 7.795 1.00 78.38 95 ALA A C 1
ATOM 677 O O . ALA A 1 95 ? 3.934 -5.212 8.132 1.00 78.38 95 ALA A O 1
ATOM 678 N N . VAL A 1 96 ? 3.552 -3.678 6.527 1.00 78.38 96 VAL A N 1
ATOM 679 C CA . VAL A 1 96 ? 3.536 -4.635 5.416 1.00 78.38 96 VAL A CA 1
ATOM 680 C C . VAL A 1 96 ? 4.742 -4.378 4.514 1.00 78.38 96 VAL A C 1
ATOM 682 O O . VAL A 1 96 ? 4.976 -3.263 4.044 1.00 78.38 96 VAL A O 1
ATOM 685 N N . LEU A 1 97 ? 5.524 -5.431 4.276 1.00 79.12 97 LEU A N 1
ATOM 686 C CA . LEU A 1 97 ? 6.666 -5.419 3.367 1.00 79.12 97 LEU A CA 1
ATOM 687 C C . LEU A 1 97 ? 6.371 -6.347 2.191 1.00 79.12 97 LEU A C 1
ATOM 689 O O . LEU A 1 97 ? 6.152 -7.543 2.389 1.00 79.12 97 LEU A O 1
ATOM 693 N N . LEU A 1 98 ? 6.420 -5.809 0.976 1.00 75.38 98 LEU A N 1
ATOM 694 C CA . LEU A 1 98 ? 6.292 -6.583 -0.254 1.00 75.38 98 LEU A CA 1
ATOM 695 C C . LEU A 1 98 ? 7.658 -6.660 -0.941 1.00 75.38 98 LEU A C 1
ATOM 697 O O . LEU A 1 98 ? 8.442 -5.707 -0.922 1.00 75.38 98 LEU A O 1
ATOM 701 N N . LYS A 1 99 ? 7.959 -7.811 -1.536 1.00 70.88 99 LYS A N 1
ATOM 702 C CA . LYS A 1 99 ? 9.159 -7.995 -2.357 1.00 70.88 99 LYS A CA 1
ATOM 703 C C . LYS A 1 99 ? 8.774 -7.954 -3.825 1.00 70.88 99 LYS A C 1
ATOM 705 O O . LYS A 1 99 ? 7.730 -8.482 -4.200 1.00 70.88 99 LYS A O 1
ATOM 710 N N . PHE A 1 100 ? 9.642 -7.369 -4.641 1.00 67.50 100 PHE A N 1
ATOM 711 C CA 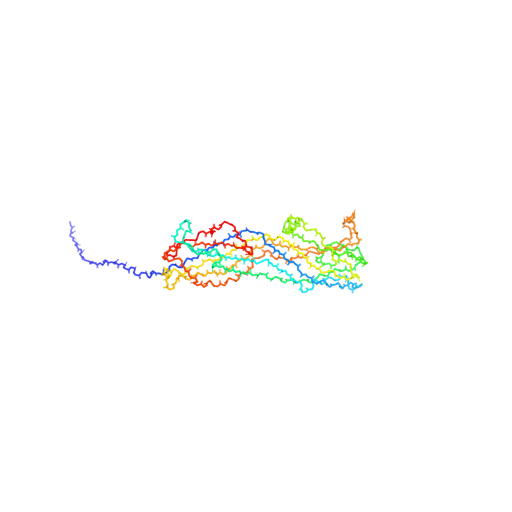. PHE A 1 100 ? 9.526 -7.491 -6.090 1.00 67.50 100 PHE A CA 1
ATOM 712 C C . PHE A 1 100 ? 9.827 -8.930 -6.520 1.00 67.50 100 PHE A C 1
ATOM 714 O O . PHE A 1 100 ? 10.593 -9.635 -5.861 1.00 67.50 100 PHE A O 1
ATOM 721 N N . GLY A 1 101 ? 9.211 -9.367 -7.619 1.00 53.75 101 GLY A N 1
ATOM 722 C CA . GLY A 1 101 ? 9.270 -10.763 -8.057 1.00 53.75 101 GLY A CA 1
ATOM 723 C C . GLY A 1 101 ? 9.715 -10.994 -9.499 1.00 53.75 101 GLY A C 1
ATOM 724 O O . GLY A 1 101 ? 9.535 -12.105 -9.983 1.00 53.75 101 GLY A O 1
ATOM 725 N N . THR A 1 102 ? 10.246 -9.999 -10.218 1.00 59.62 102 THR A N 1
ATOM 726 C CA . THR A 1 102 ? 10.402 -10.128 -11.679 1.00 59.62 102 THR A CA 1
ATOM 727 C C . THR A 1 102 ? 11.732 -9.607 -12.217 1.00 59.62 102 THR A C 1
ATOM 729 O O . THR A 1 102 ? 12.089 -8.443 -12.025 1.00 59.62 102 THR A O 1
ATOM 732 N N . THR A 1 103 ? 12.420 -10.457 -12.980 1.00 61.31 103 THR A N 1
ATOM 733 C CA . THR A 1 103 ? 13.455 -10.048 -13.939 1.00 61.31 103 THR A CA 1
ATOM 734 C C . THR A 1 103 ? 12.771 -9.665 -15.246 1.00 61.31 103 THR A C 1
ATOM 736 O O . THR A 1 103 ? 11.897 -10.393 -15.712 1.00 61.31 103 THR A O 1
ATOM 739 N N . VAL A 1 104 ? 13.157 -8.530 -15.831 1.00 62.91 104 VAL A N 1
ATOM 740 C CA . VAL A 1 104 ? 12.595 -8.039 -17.091 1.00 62.91 104 VAL A CA 1
ATOM 741 C C . VAL A 1 104 ? 13.651 -8.134 -18.186 1.00 62.91 104 VAL A C 1
ATOM 743 O O . VAL A 1 104 ? 14.650 -7.413 -18.183 1.00 62.91 104 VAL A O 1
ATOM 746 N N . GLU A 1 105 ? 13.419 -9.016 -19.153 1.00 62.69 105 GLU A N 1
ATOM 747 C CA . GLU A 1 105 ? 14.284 -9.162 -20.322 1.00 62.69 105 GLU A CA 1
ATOM 748 C C . GLU A 1 105 ? 13.695 -8.416 -21.519 1.00 62.69 105 GLU A C 1
ATOM 750 O O . GLU A 1 105 ? 12.539 -8.630 -21.887 1.00 62.69 105 GLU A O 1
ATOM 755 N N . ILE A 1 106 ? 14.495 -7.553 -22.154 1.00 61.66 106 ILE A N 1
ATOM 756 C CA . ILE A 1 106 ? 14.135 -6.943 -23.435 1.00 61.66 106 ILE A CA 1
ATOM 757 C C . ILE A 1 106 ? 15.151 -7.383 -24.494 1.00 61.66 106 ILE A C 1
ATOM 759 O O . ILE A 1 106 ? 16.343 -7.089 -24.377 1.00 61.66 106 ILE A O 1
ATOM 763 N N . PRO A 1 107 ? 14.716 -8.060 -25.571 1.00 55.94 107 PRO A N 1
ATOM 764 C CA . PRO A 1 107 ? 15.625 -8.480 -26.621 1.00 55.94 107 PRO A CA 1
ATOM 765 C C . PRO A 1 107 ? 16.180 -7.277 -27.389 1.00 55.94 107 PRO A C 1
ATOM 767 O O . PRO A 1 107 ? 15.526 -6.250 -27.605 1.00 55.94 107 PRO A O 1
ATOM 770 N N . LYS A 1 108 ? 17.414 -7.422 -27.864 1.00 53.22 108 LYS A N 1
ATOM 771 C CA . LYS A 1 108 ? 18.134 -6.394 -28.619 1.00 53.22 108 LYS A CA 1
ATOM 772 C C . LYS A 1 108 ? 17.956 -6.578 -30.123 1.00 53.22 108 LYS A C 1
ATOM 774 O O . LYS A 1 108 ? 18.388 -7.591 -30.651 1.00 53.22 108 LYS A O 1
ATOM 779 N N . GLN A 1 109 ? 17.506 -5.502 -30.790 1.00 50.00 109 GLN A N 1
ATOM 780 C CA . GLN A 1 109 ? 17.606 -5.189 -32.239 1.00 50.00 109 GLN A CA 1
ATOM 781 C C . GLN A 1 109 ? 17.079 -6.243 -33.250 1.00 50.00 109 GLN A C 1
ATOM 783 O O . GLN A 1 109 ? 16.855 -7.392 -32.897 1.00 50.00 109 GLN A O 1
ATOM 788 N N . PRO A 1 110 ? 16.934 -5.926 -34.558 1.00 50.66 110 PRO A N 1
ATOM 789 C CA . PRO A 1 110 ? 16.740 -4.640 -35.229 1.00 50.66 110 PRO A CA 1
ATOM 790 C C . PRO A 1 110 ? 15.247 -4.429 -35.548 1.00 50.66 110 PRO A C 1
ATOM 792 O O . PRO A 1 110 ? 14.668 -5.248 -36.250 1.00 50.66 110 PRO A O 1
ATOM 795 N N . SER A 1 111 ? 14.628 -3.343 -35.065 1.00 51.94 111 SER A N 1
ATOM 796 C CA . SER A 1 111 ? 13.360 -2.788 -35.594 1.00 51.94 111 SER A CA 1
ATOM 797 C C . SER A 1 111 ? 12.260 -3.806 -35.967 1.00 51.94 111 SER A C 1
ATOM 799 O O . SER A 1 111 ? 11.563 -3.620 -36.965 1.00 51.94 111 SER A O 1
ATOM 801 N N . ARG A 1 112 ? 12.120 -4.914 -35.225 1.00 55.94 112 ARG A N 1
ATOM 802 C CA . ARG A 1 112 ? 11.038 -5.884 -35.417 1.00 55.94 112 ARG A CA 1
ATOM 803 C C . ARG A 1 112 ? 10.051 -5.755 -34.260 1.00 55.94 112 ARG A C 1
ATOM 805 O O . ARG A 1 112 ? 10.497 -5.617 -33.119 1.00 55.94 112 ARG A O 1
ATOM 812 N N . PRO A 1 113 ? 8.742 -5.742 -34.547 1.00 60.34 113 PRO A N 1
ATOM 813 C CA . PRO A 1 113 ? 7.722 -5.616 -33.519 1.00 60.34 113 PRO A CA 1
ATOM 814 C C . PRO A 1 113 ? 7.726 -6.829 -32.581 1.00 60.34 113 PRO A C 1
ATOM 816 O O . PRO A 1 113 ? 8.103 -7.930 -32.982 1.00 60.34 113 PRO A O 1
ATOM 819 N N . ALA A 1 114 ? 7.307 -6.621 -31.332 1.00 63.31 114 ALA A N 1
ATOM 820 C CA . ALA A 1 114 ? 7.287 -7.636 -30.272 1.00 63.31 114 ALA A CA 1
ATOM 821 C C . ALA A 1 114 ? 6.625 -8.972 -30.669 1.00 63.31 114 ALA A C 1
ATOM 823 O O . ALA A 1 114 ? 7.055 -10.039 -30.235 1.00 63.31 114 ALA A O 1
ATOM 824 N N . ASN A 1 115 ? 5.637 -8.935 -31.570 1.00 66.75 115 ASN A N 1
ATOM 825 C CA . ASN A 1 115 ? 4.975 -10.125 -32.112 1.00 66.75 115 ASN A CA 1
ATOM 826 C C . ASN A 1 115 ? 5.923 -11.090 -32.853 1.00 66.75 115 ASN A C 1
ATOM 828 O O . ASN A 1 115 ? 5.623 -12.275 -32.947 1.00 66.75 115 ASN A O 1
ATOM 832 N N . TYR A 1 116 ? 7.062 -10.614 -33.360 1.00 66.19 116 TYR A N 1
ATOM 833 C CA . TYR A 1 116 ? 8.083 -11.454 -33.983 1.00 66.19 116 TYR A CA 1
ATOM 834 C C . TYR A 1 116 ? 8.805 -12.352 -32.965 1.00 66.19 116 TYR A C 1
ATOM 836 O O . TYR A 1 116 ? 9.295 -13.415 -33.337 1.00 66.19 116 TYR A O 1
ATOM 844 N N . TYR A 1 117 ? 8.869 -11.940 -31.695 1.00 57.53 117 TYR A N 1
ATOM 845 C CA . TYR A 1 117 ? 9.640 -12.617 -30.647 1.00 57.53 117 TYR A CA 1
ATOM 846 C C . TYR A 1 117 ? 8.780 -13.424 -29.663 1.00 57.53 117 TYR A C 1
ATOM 848 O O . TYR A 1 117 ? 9.340 -14.096 -28.804 1.00 57.53 117 TYR A O 1
ATOM 856 N N . GLY A 1 118 ? 7.446 -13.392 -29.783 1.00 60.00 118 GLY A N 1
ATOM 857 C CA . GLY A 1 118 ? 6.546 -14.156 -28.904 1.00 60.00 118 GLY A CA 1
ATOM 858 C C . GLY A 1 118 ? 6.644 -13.762 -27.424 1.00 60.00 118 GLY A C 1
ATOM 859 O O . GLY A 1 118 ? 6.492 -14.611 -26.555 1.00 60.00 118 GLY A O 1
ATOM 860 N N . SER A 1 119 ? 6.958 -12.498 -27.156 1.00 60.09 119 SER A N 1
ATOM 861 C CA . SER A 1 119 ? 7.431 -11.984 -25.867 1.00 60.09 119 SER A CA 1
ATOM 862 C C . SER A 1 119 ? 6.442 -11.035 -25.183 1.00 60.09 119 SER A C 1
ATOM 864 O O . SER A 1 119 ? 5.706 -10.328 -25.869 1.00 60.09 119 SER A O 1
ATOM 866 N N . ASP A 1 120 ? 6.543 -10.903 -23.859 1.00 62.34 120 ASP A N 1
ATOM 867 C CA . ASP A 1 120 ? 5.647 -10.105 -22.998 1.00 62.34 120 ASP A CA 1
ATOM 868 C C . ASP A 1 120 ? 5.877 -8.573 -23.031 1.00 62.34 120 ASP A C 1
ATOM 870 O O . ASP A 1 120 ? 5.389 -7.845 -22.167 1.00 62.34 120 ASP A O 1
ATOM 874 N N . PHE A 1 121 ? 6.622 -8.048 -24.011 1.00 62.50 121 PHE A N 1
ATOM 875 C CA . PHE A 1 121 ? 6.864 -6.605 -24.167 1.00 62.50 121 PHE A CA 1
ATOM 876 C C . PHE A 1 121 ? 6.108 -6.025 -25.367 1.00 62.50 121 PHE A C 1
ATOM 878 O O . PHE A 1 121 ? 5.670 -6.746 -26.259 1.00 62.50 121 PHE A O 1
ATOM 885 N N . SER A 1 122 ? 5.977 -4.699 -25.425 1.00 64.50 122 SER A N 1
ATOM 886 C CA . SER A 1 122 ? 5.448 -3.987 -26.598 1.00 64.50 122 SER A CA 1
ATOM 887 C C . SER A 1 122 ? 6.503 -3.059 -27.211 1.00 64.50 122 SER A C 1
ATOM 889 O O . SER A 1 122 ? 7.416 -2.611 -26.519 1.00 64.50 122 SER A O 1
ATOM 891 N N . GLY A 1 123 ? 6.405 -2.794 -28.521 1.00 67.50 123 GLY A N 1
ATOM 892 C CA . GLY A 1 123 ? 7.351 -1.949 -29.266 1.00 67.50 123 GLY A CA 1
ATOM 893 C C . GLY A 1 123 ? 8.319 -2.717 -30.175 1.00 67.50 123 GLY A C 1
ATOM 894 O O . GLY A 1 123 ? 8.057 -3.861 -30.554 1.00 67.50 123 GLY A O 1
ATOM 895 N N . THR A 1 124 ? 9.430 -2.077 -30.556 1.00 61.53 124 THR A N 1
ATOM 896 C CA . THR A 1 124 ? 10.529 -2.699 -31.323 1.00 61.53 124 THR A CA 1
ATOM 897 C C . THR A 1 124 ? 11.813 -2.705 -30.498 1.00 61.53 124 THR A C 1
ATOM 899 O O . THR A 1 124 ? 12.102 -1.709 -29.842 1.00 61.53 124 THR A O 1
ATOM 902 N N . GLY A 1 125 ? 12.611 -3.778 -30.557 1.00 60.31 125 GLY A N 1
ATOM 903 C CA . GLY A 1 125 ? 13.858 -3.882 -29.783 1.00 60.31 125 GLY A CA 1
ATOM 904 C C . GLY A 1 125 ? 14.803 -2.686 -29.980 1.00 60.31 125 GLY A C 1
ATOM 905 O O . GLY A 1 125 ? 15.015 -2.225 -31.107 1.00 60.31 125 GLY A O 1
ATOM 906 N N . ILE A 1 126 ? 15.401 -2.199 -28.887 1.00 66.12 126 ILE A N 1
ATOM 907 C CA . ILE A 1 126 ? 16.151 -0.935 -28.882 1.00 66.12 126 ILE A CA 1
ATOM 908 C C . ILE A 1 126 ? 17.643 -1.173 -29.072 1.00 66.12 126 ILE A C 1
ATOM 910 O O . ILE A 1 126 ? 18.283 -1.949 -28.366 1.00 66.12 126 ILE A O 1
ATOM 914 N N . GLY A 1 127 ? 18.206 -0.490 -30.066 1.00 63.19 127 GLY A N 1
ATOM 915 C CA . GLY A 1 127 ? 19.638 -0.501 -30.338 1.00 63.19 127 GLY A CA 1
ATOM 916 C C . GLY A 1 127 ? 20.441 0.477 -29.488 1.00 63.19 127 GLY A C 1
ATOM 917 O O . GLY A 1 127 ? 19.927 1.496 -29.030 1.00 63.19 127 GLY A O 1
ATOM 918 N N . GLY A 1 128 ? 21.744 0.215 -29.367 1.00 68.25 128 GLY A N 1
ATOM 919 C CA . GLY A 1 128 ? 22.708 1.153 -28.785 1.00 68.25 128 GLY A CA 1
ATOM 920 C C . GLY A 1 128 ? 22.668 1.239 -27.256 1.00 68.25 128 GLY A C 1
ATOM 921 O O . GLY A 1 128 ? 22.600 0.219 -26.580 1.00 68.25 128 GLY A O 1
ATOM 922 N N . ASN A 1 129 ? 22.775 2.463 -26.725 1.00 71.44 129 ASN A N 1
ATOM 923 C CA . ASN A 1 129 ? 22.835 2.764 -25.289 1.00 71.44 129 ASN A CA 1
ATOM 924 C C . ASN A 1 129 ? 21.613 3.609 -24.863 1.00 71.44 129 ASN A C 1
ATOM 926 O O . ASN A 1 129 ? 21.748 4.844 -24.753 1.00 71.44 129 ASN A O 1
ATOM 930 N N . PRO A 1 130 ? 20.439 2.970 -24.677 1.00 77.06 130 PRO A N 1
ATOM 931 C CA . PRO A 1 130 ? 19.192 3.660 -24.374 1.00 77.06 130 PRO A CA 1
ATOM 932 C C . PRO A 1 130 ? 19.199 4.346 -23.014 1.00 77.06 130 PRO A C 1
ATOM 934 O O . PRO A 1 130 ? 19.928 3.963 -22.094 1.00 77.06 130 PRO A O 1
ATOM 937 N N . ARG A 1 131 ? 18.348 5.367 -22.909 1.00 80.81 131 ARG A N 1
ATOM 938 C CA . ARG A 1 131 ? 17.871 5.912 -21.642 1.00 80.81 131 ARG A CA 1
ATOM 939 C C . ARG A 1 131 ? 16.780 5.002 -21.109 1.00 80.81 131 ARG A C 1
ATOM 941 O O . ARG A 1 131 ? 15.918 4.569 -21.871 1.00 80.81 131 ARG A O 1
ATOM 948 N N . ILE A 1 132 ? 16.838 4.744 -19.815 1.00 80.56 132 ILE A N 1
ATOM 949 C CA . ILE A 1 132 ? 15.911 3.864 -19.120 1.00 80.56 132 ILE A CA 1
ATOM 950 C C . ILE A 1 132 ? 15.132 4.722 -18.128 1.00 80.56 132 ILE A C 1
ATOM 952 O O . ILE A 1 132 ? 15.725 5.511 -17.389 1.00 80.56 132 ILE A O 1
ATOM 956 N N . TYR A 1 133 ? 13.814 4.577 -18.122 1.00 84.62 133 TYR A N 1
ATOM 957 C CA . TYR A 1 133 ? 12.913 5.212 -17.170 1.00 84.62 133 TYR A CA 1
ATOM 958 C C . TYR A 1 133 ? 11.987 4.166 -16.557 1.00 84.62 133 TYR A C 1
ATOM 960 O O . TYR A 1 133 ? 11.719 3.136 -17.175 1.00 84.62 133 TYR A O 1
ATOM 968 N N . VAL A 1 134 ? 11.467 4.451 -15.368 1.00 84.62 134 VAL A N 1
ATOM 969 C CA . VAL A 1 134 ? 10.319 3.739 -14.801 1.00 84.62 134 VAL A CA 1
ATOM 970 C C . VAL A 1 134 ? 9.178 4.720 -14.593 1.00 84.62 134 VAL A C 1
ATOM 972 O O . VAL A 1 134 ? 9.366 5.793 -14.029 1.00 84.62 134 VAL A O 1
ATOM 975 N N . GLU A 1 135 ? 7.996 4.364 -15.064 1.00 88.88 135 GLU A N 1
ATOM 976 C CA . GLU A 1 135 ? 6.764 5.109 -14.842 1.00 88.88 135 GLU A CA 1
ATOM 977 C C . GLU A 1 135 ? 5.830 4.255 -13.990 1.00 88.88 135 GLU A C 1
ATOM 979 O O . GLU A 1 135 ? 5.569 3.103 -14.329 1.00 88.88 135 GLU A O 1
ATOM 984 N N . PHE A 1 136 ? 5.342 4.806 -12.881 1.00 88.88 136 PHE A N 1
ATOM 985 C CA . PHE A 1 136 ? 4.323 4.159 -12.059 1.00 88.88 136 PHE A CA 1
ATOM 986 C C . PHE A 1 136 ? 2.941 4.646 -12.472 1.00 88.88 136 PHE A C 1
ATOM 988 O O . PHE A 1 136 ? 2.770 5.820 -12.799 1.00 88.88 136 PHE A O 1
ATOM 995 N N . TYR A 1 137 ? 1.949 3.766 -12.412 1.00 89.94 137 TYR A N 1
ATOM 996 C CA . TYR A 1 137 ? 0.560 4.121 -12.659 1.00 89.94 137 TYR A CA 1
ATOM 997 C C . TYR A 1 137 ? -0.396 3.227 -11.870 1.00 89.94 137 TYR A C 1
ATOM 999 O O . TYR A 1 137 ? -0.119 2.059 -11.591 1.00 89.94 137 TYR A O 1
ATOM 1007 N N . ASP A 1 138 ? -1.530 3.807 -11.499 1.00 86.19 138 ASP A N 1
ATOM 1008 C CA . ASP A 1 138 ? -2.614 3.128 -10.809 1.00 86.19 138 ASP A CA 1
ATOM 1009 C C . ASP A 1 138 ? -3.396 2.200 -11.758 1.00 86.19 138 ASP A C 1
ATOM 1011 O O . ASP A 1 138 ? -3.200 2.158 -12.978 1.00 86.19 138 ASP A O 1
ATOM 1015 N N . GLN A 1 139 ? -4.352 1.471 -11.193 1.00 80.62 139 GLN A N 1
ATOM 1016 C CA . GLN A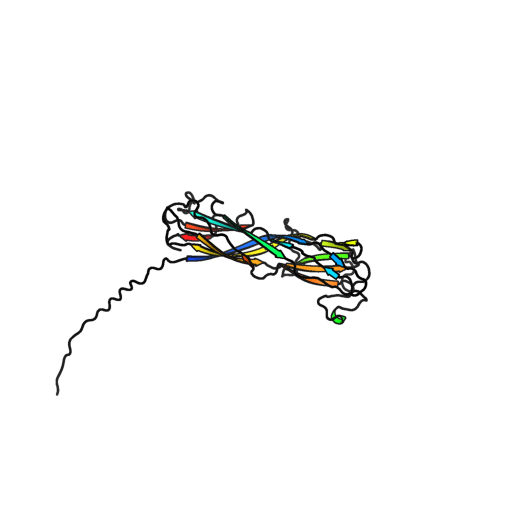 1 139 ? -5.306 0.639 -11.931 1.00 80.62 139 GLN A CA 1
ATOM 1017 C C . GLN A 1 139 ? -6.120 1.376 -13.018 1.00 80.62 139 GLN A C 1
ATOM 1019 O O . GLN A 1 139 ? -6.639 0.730 -13.927 1.00 80.62 139 GLN A O 1
ATOM 1024 N N . ASN A 1 140 ? -6.205 2.710 -12.974 1.00 85.38 140 ASN A N 1
ATOM 1025 C CA . ASN A 1 140 ? -6.878 3.542 -13.976 1.00 85.38 140 ASN A CA 1
ATOM 1026 C C . ASN A 1 140 ? -5.913 4.104 -15.039 1.00 85.38 140 ASN A C 1
ATOM 1028 O O . ASN A 1 140 ? -6.337 4.892 -15.887 1.00 85.38 140 ASN A O 1
ATOM 1032 N N . GLY A 1 141 ? -4.627 3.740 -14.994 1.00 86.31 141 GLY A N 1
ATOM 1033 C CA . GLY A 1 141 ? -3.597 4.240 -15.905 1.00 86.31 141 GLY A CA 1
ATOM 1034 C C . GLY A 1 141 ? -3.132 5.666 -15.601 1.00 86.31 141 GLY A C 1
ATOM 1035 O O . GLY A 1 141 ? -2.616 6.336 -16.495 1.00 86.31 141 GLY A O 1
ATOM 1036 N N . LYS A 1 142 ? -3.339 6.164 -14.378 1.00 89.19 142 LYS A N 1
ATOM 1037 C CA . LYS A 1 142 ? -2.905 7.499 -13.945 1.00 89.19 142 LYS A CA 1
ATOM 1038 C C . LYS A 1 142 ? -1.649 7.406 -13.082 1.00 89.19 142 LYS A C 1
ATOM 1040 O O . LYS A 1 142 ? -1.566 6.498 -12.259 1.00 89.19 142 LYS A O 1
ATOM 1045 N N . PRO A 1 143 ? -0.702 8.352 -13.196 1.00 90.12 143 PRO A N 1
ATOM 1046 C CA . PRO A 1 143 ? 0.448 8.378 -12.302 1.00 90.12 143 PRO A CA 1
ATOM 1047 C C . PRO A 1 143 ? -0.009 8.551 -10.845 1.00 90.12 143 PRO A C 1
ATOM 1049 O O . PRO A 1 143 ? -0.927 9.348 -10.593 1.00 90.12 143 PRO A O 1
ATOM 1052 N N . PRO A 1 144 ? 0.612 7.846 -9.880 1.00 91.25 144 PRO A N 1
ATOM 1053 C CA . PRO A 1 144 ? 0.305 8.043 -8.473 1.00 91.25 144 PRO A CA 1
ATOM 1054 C C . PRO A 1 144 ? 0.724 9.452 -8.041 1.00 91.25 144 PRO A C 1
ATOM 1056 O O . PRO A 1 144 ? 1.486 10.141 -8.728 1.00 91.25 144 PRO A O 1
ATOM 1059 N N . LYS A 1 145 ? 0.220 9.892 -6.888 1.00 92.56 145 LYS A N 1
ATOM 1060 C CA . LYS A 1 145 ? 0.598 11.182 -6.306 1.00 92.56 145 LYS A CA 1
ATOM 1061 C C . LYS A 1 145 ? 1.745 11.010 -5.319 1.00 92.56 145 LYS A C 1
ATOM 1063 O O . LYS A 1 145 ? 1.709 10.090 -4.509 1.00 92.56 145 LYS A O 1
ATOM 1068 N N . ASP A 1 146 ? 2.726 11.903 -5.357 1.00 90.81 146 ASP A N 1
ATOM 1069 C CA . ASP A 1 146 ? 3.742 12.025 -4.317 1.00 90.81 146 ASP A CA 1
ATOM 1070 C C . ASP A 1 146 ? 3.106 12.439 -2.972 1.00 90.81 146 ASP A C 1
ATOM 1072 O O . ASP A 1 146 ? 1.913 12.749 -2.883 1.00 90.81 146 ASP A O 1
ATOM 1076 N N . LEU A 1 147 ? 3.911 12.474 -1.907 1.00 87.06 147 LEU A N 1
ATOM 1077 C CA . LEU A 1 147 ? 3.442 12.881 -0.574 1.00 87.06 147 LEU A CA 1
ATOM 1078 C C . LEU A 1 147 ? 2.981 14.353 -0.504 1.00 87.06 147 LEU A C 1
ATOM 1080 O O . LEU A 1 147 ? 2.359 14.751 0.474 1.00 87.06 147 LEU A O 1
ATOM 1084 N N . SER A 1 148 ? 3.273 15.162 -1.527 1.00 89.25 148 SER A N 1
ATOM 1085 C CA . SER A 1 148 ? 2.809 16.549 -1.674 1.00 89.25 148 SER A CA 1
ATOM 1086 C C . SER A 1 148 ? 1.570 16.675 -2.576 1.00 89.25 148 SER A C 1
ATOM 1088 O O . SER A 1 148 ? 1.060 17.778 -2.770 1.00 89.25 148 SER A O 1
ATOM 1090 N N . GLY A 1 149 ? 1.057 15.567 -3.119 1.00 87.06 149 GLY A N 1
ATOM 1091 C CA . GLY A 1 149 ? -0.121 15.529 -3.980 1.00 87.06 149 GLY A CA 1
ATOM 1092 C C . GLY A 1 149 ? 0.139 15.725 -5.481 1.00 87.06 149 GLY A C 1
ATOM 1093 O O . GLY A 1 149 ? -0.834 15.792 -6.240 1.00 87.06 149 GLY A O 1
ATOM 1094 N N . ASN A 1 150 ? 1.395 15.797 -5.933 1.00 90.56 150 ASN A N 1
ATOM 1095 C CA . ASN A 1 150 ? 1.756 15.973 -7.345 1.00 90.56 150 ASN A CA 1
ATOM 1096 C C . ASN A 1 150 ? 1.895 14.632 -8.064 1.00 90.56 150 ASN A C 1
ATOM 1098 O O . ASN A 1 150 ? 2.300 13.646 -7.464 1.00 90.56 150 ASN A O 1
ATOM 1102 N N . ALA A 1 151 ? 1.615 14.591 -9.367 1.00 90.50 151 ALA A N 1
ATOM 1103 C CA . ALA A 1 151 ? 1.820 13.381 -10.161 1.00 90.50 151 ALA A CA 1
ATOM 1104 C C . ALA A 1 151 ? 3.303 12.965 -10.188 1.00 90.50 151 ALA A C 1
ATOM 1106 O O . ALA A 1 151 ? 4.172 13.771 -10.529 1.00 90.50 151 ALA A O 1
ATOM 1107 N N . VAL A 1 152 ? 3.577 11.696 -9.887 1.00 87.88 152 VAL A N 1
ATOM 1108 C CA . VAL A 1 152 ? 4.908 11.099 -10.030 1.00 87.88 152 VAL A CA 1
ATOM 1109 C C . VAL A 1 152 ? 5.158 10.832 -11.511 1.00 87.88 152 VAL A C 1
ATOM 1111 O O . VAL A 1 152 ? 4.515 9.980 -12.119 1.00 87.88 152 VAL A O 1
ATOM 1114 N N . GLY A 1 153 ? 6.071 11.596 -12.106 1.00 82.50 153 GLY A N 1
ATOM 1115 C CA . GLY A 1 153 ? 6.470 11.402 -13.498 1.00 82.50 153 GLY A CA 1
ATOM 1116 C C . GLY A 1 153 ? 7.401 10.198 -13.691 1.00 82.50 153 GLY A C 1
ATOM 1117 O O . GLY A 1 153 ? 7.871 9.611 -12.712 1.00 82.50 153 GLY A O 1
ATOM 1118 N N . PRO A 1 154 ? 7.733 9.860 -14.950 1.00 86.31 154 PRO A N 1
ATOM 1119 C CA . PRO A 1 154 ? 8.730 8.842 -15.241 1.00 86.31 154 PRO A CA 1
ATOM 1120 C C . PRO A 1 154 ? 10.069 9.180 -14.579 1.00 86.31 154 PRO A C 1
ATOM 1122 O O . PRO A 1 154 ? 10.662 10.235 -14.824 1.00 86.31 154 PRO A O 1
ATOM 1125 N N . LEU A 1 155 ? 10.561 8.269 -13.749 1.00 86.19 155 LEU A N 1
ATOM 1126 C CA . LEU A 1 155 ? 11.820 8.409 -13.037 1.00 86.19 155 LEU A CA 1
ATOM 1127 C C . LEU A 1 155 ? 12.950 7.916 -13.928 1.00 86.19 155 LEU A C 1
ATOM 1129 O O . LEU A 1 155 ? 12.923 6.79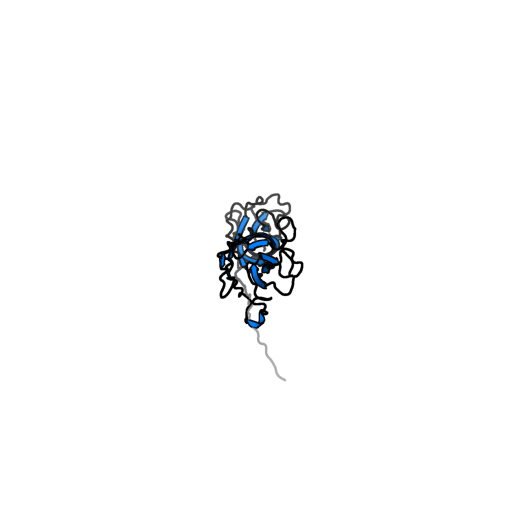1 -14.424 1.00 86.19 155 LEU A O 1
ATOM 1133 N N . TYR A 1 156 ? 13.952 8.762 -14.137 1.00 85.50 156 TYR A N 1
ATOM 1134 C CA . TYR A 1 156 ? 15.116 8.400 -14.932 1.00 85.50 156 TYR A CA 1
ATOM 1135 C C . TYR A 1 156 ? 16.030 7.447 -14.161 1.00 85.50 156 TYR A C 1
ATOM 1137 O O . TYR A 1 156 ? 16.534 7.787 -13.094 1.00 85.50 156 TYR A O 1
ATOM 1145 N N . LEU A 1 157 ? 16.275 6.271 -14.737 1.00 80.69 157 LEU A N 1
ATOM 1146 C CA . LEU A 1 157 ? 17.068 5.201 -14.132 1.00 80.69 157 LEU A CA 1
ATOM 1147 C C . LEU A 1 157 ? 18.512 5.156 -14.632 1.00 80.69 157 LEU A C 1
ATOM 1149 O O . LEU A 1 157 ? 19.316 4.383 -14.123 1.00 80.69 157 LEU A O 1
ATOM 1153 N N . GLY A 1 158 ? 18.857 5.964 -15.632 1.00 81.25 158 GLY A N 1
ATOM 1154 C CA . GLY A 1 158 ? 20.200 6.008 -16.197 1.00 81.25 158 GLY A CA 1
ATOM 1155 C C . GLY A 1 158 ? 20.272 5.453 -17.613 1.00 81.25 158 GLY A C 1
ATOM 1156 O O . GLY A 1 158 ? 19.316 5.523 -18.393 1.00 81.25 158 GLY A O 1
ATOM 1157 N N . ARG A 1 159 ? 21.460 4.959 -17.973 1.00 78.50 159 ARG A N 1
ATOM 1158 C CA . ARG A 1 159 ? 21.754 4.445 -19.315 1.00 78.50 159 ARG A CA 1
ATOM 1159 C C . ARG A 1 159 ? 22.359 3.065 -19.229 1.00 78.50 159 ARG A C 1
ATOM 1161 O O . ARG A 1 159 ? 23.193 2.815 -18.367 1.00 78.50 159 ARG A O 1
ATOM 1168 N N . CYS A 1 160 ? 22.004 2.237 -20.200 1.00 71.69 160 CYS A N 1
ATOM 1169 C CA . CYS A 1 160 ? 22.388 0.832 -20.270 1.00 71.69 160 CYS A CA 1
ATOM 1170 C C . CYS A 1 160 ? 23.878 0.582 -19.945 1.00 71.69 160 CYS A C 1
ATOM 1172 O O . CYS A 1 160 ? 24.214 -0.167 -19.039 1.00 71.69 160 CYS A O 1
ATOM 1174 N N . VAL A 1 161 ? 24.791 1.270 -20.635 1.00 68.88 161 VAL A N 1
ATOM 1175 C CA . VAL A 1 161 ? 26.246 1.045 -20.499 1.00 68.88 161 VAL A CA 1
ATOM 1176 C C . VAL A 1 161 ? 26.862 1.812 -19.319 1.00 68.88 161 VAL A C 1
ATOM 1178 O O . VAL A 1 161 ? 27.981 1.529 -18.910 1.00 68.88 161 VAL A O 1
ATOM 1181 N N . GLN A 1 162 ? 26.166 2.814 -18.778 1.00 68.81 162 GLN A N 1
ATOM 1182 C CA . GLN A 1 162 ? 26.726 3.736 -17.778 1.00 68.81 162 GLN A CA 1
ATOM 1183 C C . GLN A 1 162 ? 26.348 3.367 -16.341 1.00 68.81 162 GLN A C 1
ATOM 1185 O O . GLN A 1 162 ? 26.725 4.081 -15.415 1.00 68.81 162 GLN A O 1
ATOM 1190 N N . GLY A 1 163 ? 25.645 2.250 -16.165 1.00 62.69 163 GLY A N 1
ATOM 1191 C CA . GLY A 1 163 ? 25.204 1.767 -14.868 1.00 62.69 163 GLY A CA 1
ATOM 1192 C C . GLY A 1 163 ? 23.820 2.275 -14.486 1.00 62.69 163 GLY A C 1
ATOM 1193 O O . GLY A 1 163 ? 23.265 3.209 -15.078 1.00 62.69 163 GLY A O 1
ATOM 1194 N N . ALA A 1 164 ? 23.259 1.593 -13.496 1.00 65.12 164 ALA A N 1
ATOM 1195 C CA . ALA A 1 164 ? 21.897 1.788 -13.055 1.00 65.12 164 ALA A CA 1
ATOM 1196 C C . ALA A 1 164 ? 21.806 2.745 -11.871 1.00 65.12 164 ALA A C 1
ATOM 1198 O O . ALA A 1 164 ? 22.629 2.712 -10.956 1.00 65.12 164 ALA A O 1
ATOM 1199 N N . ALA A 1 165 ? 20.779 3.586 -11.883 1.00 69.19 165 ALA A N 1
ATOM 1200 C CA . ALA A 1 165 ? 20.356 4.319 -10.708 1.00 69.19 165 ALA A CA 1
ATOM 1201 C C . ALA A 1 165 ? 19.556 3.401 -9.774 1.00 69.19 165 ALA A C 1
ATOM 1203 O O . ALA A 1 165 ? 18.949 2.412 -10.190 1.00 69.19 165 ALA A O 1
ATOM 1204 N N . LYS A 1 166 ? 19.533 3.765 -8.495 1.00 75.69 166 LYS A N 1
ATOM 1205 C CA . LYS A 1 166 ? 18.601 3.201 -7.522 1.00 75.69 166 LYS A CA 1
ATOM 1206 C C . LYS A 1 166 ? 17.211 3.793 -7.770 1.00 75.69 166 LYS A C 1
ATOM 1208 O O . LYS A 1 166 ? 17.091 4.993 -8.017 1.00 75.69 166 LYS A O 1
ATOM 1213 N N . ILE A 1 167 ? 16.172 2.972 -7.649 1.00 79.12 167 ILE A N 1
ATOM 1214 C CA . ILE A 1 167 ? 14.806 3.473 -7.485 1.00 79.12 167 ILE A CA 1
ATOM 1215 C C . ILE A 1 167 ? 14.612 3.797 -6.009 1.00 79.12 167 ILE A C 1
ATOM 1217 O O . ILE A 1 167 ? 14.788 2.926 -5.156 1.00 79.12 167 ILE A O 1
ATOM 1221 N N . ASP A 1 168 ? 14.263 5.045 -5.726 1.00 84.94 168 ASP A N 1
ATOM 1222 C CA . ASP A 1 168 ? 13.807 5.498 -4.417 1.00 84.94 168 ASP A CA 1
ATOM 1223 C C . ASP A 1 168 ? 12.663 6.485 -4.644 1.00 84.94 168 ASP A C 1
ATOM 1225 O O . ASP A 1 168 ? 12.883 7.634 -5.030 1.00 84.94 168 ASP A O 1
ATOM 1229 N N . ALA A 1 169 ? 11.435 5.989 -4.538 1.00 86.31 169 ALA A N 1
ATOM 1230 C CA . ALA A 1 169 ? 10.237 6.752 -4.854 1.00 86.31 169 ALA A CA 1
ATOM 1231 C C . ALA A 1 169 ? 9.213 6.606 -3.737 1.00 86.31 169 ALA A C 1
ATOM 1233 O O . ALA A 1 169 ? 8.985 5.499 -3.250 1.00 86.31 169 ALA A O 1
ATOM 1234 N N . SER A 1 170 ? 8.573 7.717 -3.376 1.00 90.31 170 SER A N 1
ATOM 1235 C CA . SER A 1 170 ? 7.517 7.736 -2.369 1.00 90.31 170 SER A CA 1
ATOM 1236 C C . SER A 1 170 ? 6.237 8.332 -2.938 1.00 90.31 170 SER A C 1
ATOM 1238 O O . SER A 1 170 ? 6.266 9.396 -3.558 1.00 90.31 170 SER A O 1
ATOM 1240 N N . PHE A 1 171 ? 5.119 7.652 -2.720 1.00 90.69 171 PHE A N 1
ATOM 1241 C CA . PHE A 1 171 ? 3.806 8.048 -3.227 1.00 90.69 171 PHE A CA 1
ATOM 1242 C C . PHE A 1 171 ? 2.686 7.578 -2.299 1.00 90.69 171 PHE A C 1
ATOM 1244 O O . PHE A 1 171 ? 2.923 6.874 -1.321 1.00 90.69 171 PHE A O 1
ATOM 1251 N N . LEU A 1 172 ? 1.466 8.011 -2.592 1.00 90.75 172 LEU A N 1
ATOM 1252 C CA . LEU A 1 172 ? 0.254 7.635 -1.880 1.00 90.75 172 LEU A CA 1
ATOM 1253 C C . LEU A 1 172 ? -0.479 6.525 -2.637 1.00 90.75 172 LEU A C 1
ATOM 1255 O O . LEU A 1 172 ? -0.858 6.717 -3.792 1.00 90.75 172 LEU A O 1
ATOM 1259 N N . GLU A 1 173 ? -0.705 5.399 -1.966 1.00 89.12 173 GLU A N 1
ATOM 1260 C CA . GLU A 1 173 ? -1.524 4.286 -2.456 1.00 89.12 173 GLU A CA 1
ATOM 1261 C C . GLU A 1 173 ? -2.906 4.351 -1.805 1.00 89.12 173 GLU A C 1
ATOM 1263 O O . GLU A 1 173 ? -3.004 4.544 -0.592 1.00 89.12 173 GLU A O 1
ATOM 1268 N N . ALA A 1 174 ? -3.978 4.197 -2.585 1.00 89.12 174 ALA A N 1
ATOM 1269 C CA . ALA A 1 174 ? -5.321 4.146 -2.020 1.00 89.12 174 ALA A CA 1
ATOM 1270 C C . ALA A 1 174 ? -5.577 2.760 -1.418 1.00 89.12 174 ALA A C 1
ATOM 1272 O O . ALA A 1 174 ? -5.322 1.728 -2.039 1.00 89.12 174 ALA A O 1
ATOM 1273 N N . VAL A 1 175 ? -6.095 2.746 -0.196 1.00 89.69 175 VAL A N 1
ATOM 1274 C CA . VAL A 1 175 ? -6.188 1.550 0.634 1.00 89.69 175 VAL A CA 1
ATOM 1275 C C . VAL A 1 175 ? -7.567 1.445 1.263 1.00 89.69 175 VAL A C 1
ATOM 1277 O O . VAL A 1 175 ? -8.128 2.443 1.709 1.00 89.69 175 VAL A O 1
ATOM 1280 N N . ILE A 1 176 ? -8.084 0.222 1.356 1.00 91.25 176 ILE A N 1
ATOM 1281 C CA . ILE A 1 176 ? -9.203 -0.146 2.223 1.00 91.25 176 ILE A CA 1
ATOM 1282 C C . ILE A 1 176 ? -8.695 -1.193 3.213 1.00 91.25 176 ILE A C 1
ATOM 1284 O O . ILE A 1 176 ? -8.374 -2.317 2.830 1.00 91.25 176 ILE A O 1
ATOM 1288 N N . ALA A 1 177 ? -8.625 -0.833 4.491 1.00 90.56 177 ALA A N 1
ATOM 1289 C CA . ALA A 1 177 ? -8.330 -1.777 5.562 1.00 90.56 177 ALA A CA 1
ATOM 1290 C C . ALA A 1 177 ? -9.636 -2.308 6.154 1.00 90.56 177 ALA A C 1
ATOM 1292 O O . ALA A 1 177 ? -10.596 -1.554 6.326 1.00 90.56 177 ALA A O 1
ATOM 1293 N N . SER A 1 178 ? -9.669 -3.594 6.491 1.00 91.00 178 SER A N 1
ATOM 1294 C CA . SER A 1 178 ? -10.763 -4.229 7.221 1.00 91.00 178 SER A CA 1
ATOM 1295 C C . SER A 1 178 ? -10.204 -5.118 8.324 1.00 91.00 178 SER A C 1
ATOM 1297 O O . SER A 1 178 ? -9.175 -5.753 8.131 1.00 91.00 178 SER A O 1
ATOM 1299 N N . THR A 1 179 ? -10.851 -5.161 9.484 1.00 90.00 179 THR A N 1
ATOM 1300 C CA . THR A 1 179 ? -10.475 -6.054 10.585 1.00 90.00 179 THR A CA 1
ATOM 1301 C C . THR A 1 179 ? -11.711 -6.576 11.300 1.00 90.00 179 THR A C 1
ATOM 1303 O O . THR A 1 179 ? -12.746 -5.902 11.315 1.00 90.00 179 THR A O 1
ATOM 1306 N N . SER A 1 180 ? -11.596 -7.757 11.906 1.00 87.31 180 SER A N 1
ATOM 1307 C CA . SER A 1 180 ? -12.605 -8.264 12.832 1.00 87.31 180 SER A CA 1
ATOM 1308 C C . SER A 1 180 ? -12.208 -7.935 14.272 1.00 87.31 180 SER A C 1
ATOM 1310 O O . SER A 1 180 ? -11.099 -8.236 14.721 1.00 87.31 180 SER A O 1
ATOM 1312 N N . VAL A 1 181 ? -13.128 -7.320 15.007 1.00 85.12 181 VAL A N 1
ATOM 1313 C CA . VAL A 1 181 ? -12.973 -6.998 16.425 1.00 85.12 181 VAL A CA 1
ATOM 1314 C C . VAL A 1 181 ? -13.821 -7.961 17.235 1.00 85.12 181 VAL A C 1
ATOM 1316 O O . VAL A 1 181 ? -15.026 -8.069 17.021 1.00 85.12 181 VAL A O 1
ATOM 1319 N N . PHE A 1 182 ? -13.183 -8.646 18.175 1.00 78.94 182 PHE A N 1
ATOM 1320 C CA . PHE A 1 182 ? -13.813 -9.618 19.053 1.00 78.94 182 PHE A CA 1
ATOM 1321 C C . PHE A 1 182 ? -13.673 -9.162 20.497 1.00 78.94 182 PHE A C 1
ATOM 1323 O O . PHE A 1 182 ? -12.572 -8.879 20.975 1.00 78.94 182 PHE A O 1
ATOM 1330 N N . VAL A 1 183 ? -14.784 -9.132 21.219 1.00 72.94 183 VAL A N 1
ATOM 1331 C CA . VAL A 1 183 ? -14.789 -8.802 22.644 1.00 72.94 183 VAL A CA 1
ATOM 1332 C C . VAL A 1 183 ? -15.279 -10.012 23.417 1.00 72.94 183 VAL A C 1
ATOM 1334 O O . VAL A 1 183 ? -16.405 -10.472 23.222 1.00 72.94 183 VAL A O 1
ATOM 1337 N N . ASP A 1 184 ? -14.442 -10.509 24.325 1.00 70.75 184 ASP A N 1
ATOM 1338 C CA . ASP A 1 184 ? -14.841 -11.576 25.231 1.00 70.75 184 ASP A CA 1
ATOM 1339 C C . ASP A 1 184 ? -15.680 -10.988 26.372 1.00 70.75 184 ASP A C 1
ATOM 1341 O O . ASP A 1 184 ? -15.171 -10.413 27.340 1.00 70.75 184 ASP A O 1
ATOM 1345 N N . SER A 1 185 ? -17.000 -11.108 26.230 1.00 58.81 185 SER A N 1
ATOM 1346 C CA . SER A 1 185 ? -17.996 -10.541 27.143 1.00 58.81 185 SER A CA 1
ATOM 1347 C C . SER A 1 185 ? -18.083 -11.263 28.496 1.00 58.81 185 SER A C 1
ATOM 1349 O O . SER A 1 185 ? -18.823 -10.819 29.378 1.00 58.81 185 SER A O 1
ATOM 1351 N N . GLY A 1 186 ? -17.363 -12.379 28.684 1.00 57.75 186 GLY A N 1
ATOM 1352 C CA . GLY A 1 186 ? -17.451 -13.229 29.876 1.00 57.75 186 GLY A CA 1
ATOM 1353 C C . GLY A 1 186 ? -17.000 -12.562 31.182 1.00 57.75 186 GLY A C 1
ATOM 1354 O O . GLY A 1 186 ? -17.309 -13.068 32.261 1.00 57.75 186 GLY A O 1
ATOM 1355 N N . SER A 1 187 ? -16.299 -11.425 31.118 1.00 54.50 187 SER A N 1
ATOM 1356 C CA . SER A 1 187 ? -15.722 -10.777 32.300 1.00 54.50 187 SER A CA 1
ATOM 1357 C C . SER A 1 187 ? -15.682 -9.249 32.224 1.00 54.50 187 SER A C 1
ATOM 1359 O O . SER A 1 187 ? -14.671 -8.649 32.583 1.00 54.50 187 SER A O 1
ATOM 1361 N N . CYS A 1 188 ? -16.791 -8.574 31.889 1.00 60.41 188 CYS A N 1
ATOM 1362 C CA . CYS A 1 188 ? -16.946 -7.113 32.091 1.00 60.41 188 CYS A CA 1
ATOM 1363 C C . CYS A 1 188 ? -16.895 -6.674 33.582 1.00 60.41 188 CYS A C 1
ATOM 1365 O O . CYS A 1 188 ? -17.502 -5.683 33.982 1.00 60.41 188 CYS A O 1
ATOM 1367 N N . SER A 1 189 ? -16.217 -7.457 34.422 1.00 57.09 189 SER A N 1
ATOM 1368 C CA . SER A 1 189 ? -15.774 -7.132 35.764 1.00 57.09 189 SER A CA 1
ATOM 1369 C C . SER A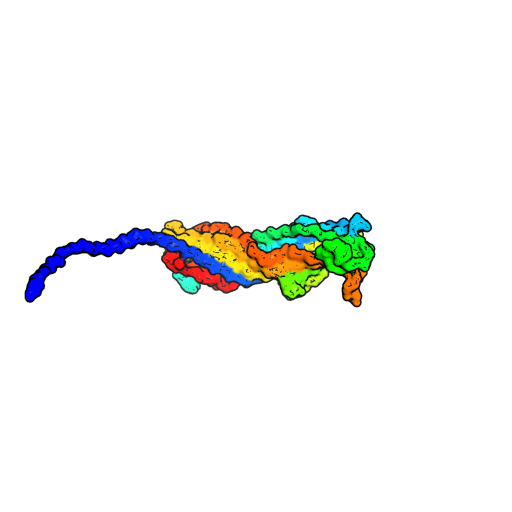 1 189 ? -14.821 -5.939 35.721 1.00 57.09 189 SER A C 1
ATOM 1371 O O . SER A 1 189 ? -14.128 -5.699 34.735 1.00 57.09 189 SER A O 1
ATOM 1373 N N . ASN A 1 190 ? -14.753 -5.191 36.818 1.00 53.62 190 ASN A N 1
ATOM 1374 C CA . ASN A 1 190 ? -13.794 -4.099 36.956 1.00 53.62 190 ASN A CA 1
ATOM 1375 C C . ASN A 1 190 ? -12.342 -4.591 37.121 1.00 53.62 190 ASN A C 1
ATOM 1377 O O . ASN A 1 190 ? -11.436 -3.767 37.030 1.00 53.62 190 ASN A O 1
ATOM 1381 N N . ASN A 1 191 ? -12.116 -5.891 37.374 1.00 54.09 191 ASN A N 1
ATOM 1382 C CA . ASN A 1 191 ? -10.791 -6.510 37.439 1.00 54.09 191 ASN A CA 1
ATOM 1383 C C . ASN A 1 191 ? -10.862 -8.063 37.467 1.00 54.09 191 ASN A C 1
ATOM 1385 O O . ASN A 1 191 ? -11.627 -8.600 38.275 1.00 54.09 191 ASN A O 1
ATOM 1389 N N . PRO A 1 192 ? -10.043 -8.792 36.679 1.00 57.41 192 PRO A N 1
ATOM 1390 C CA . PRO A 1 192 ? -9.474 -8.351 35.405 1.00 57.41 192 PRO A CA 1
ATOM 1391 C C . PRO A 1 192 ? -10.614 -8.098 34.405 1.00 57.41 192 PRO A C 1
ATOM 1393 O O . PRO A 1 192 ? -11.592 -8.846 34.371 1.00 57.41 192 PRO A O 1
ATOM 1396 N N . GLY A 1 193 ? -10.514 -6.995 33.659 1.00 59.47 193 GLY A N 1
ATOM 1397 C CA . GLY A 1 193 ? -11.524 -6.580 32.681 1.00 59.47 193 GLY A CA 1
ATOM 1398 C C . GLY A 1 193 ? -11.675 -7.550 31.499 1.00 59.47 193 GLY A C 1
ATOM 1399 O O . GLY A 1 193 ? -10.956 -8.549 31.421 1.00 59.47 193 GLY A O 1
ATOM 1400 N N . PRO A 1 194 ? -12.605 -7.275 30.570 1.00 62.72 194 PRO A N 1
ATOM 1401 C CA . PRO A 1 194 ? -12.812 -8.099 29.381 1.00 62.72 194 PRO A CA 1
ATOM 1402 C C . PRO A 1 194 ? -11.560 -8.082 28.498 1.00 62.72 194 PRO A C 1
ATOM 1404 O O . PRO A 1 194 ? -10.854 -7.074 28.413 1.00 62.72 194 PRO A O 1
ATOM 1407 N N . TRP A 1 195 ? -11.309 -9.181 27.795 1.00 71.81 195 TRP A N 1
ATOM 1408 C CA . TRP A 1 195 ? -10.261 -9.223 26.782 1.00 71.81 195 TRP A CA 1
ATOM 1409 C C . TRP A 1 195 ? -10.826 -8.767 25.440 1.00 71.81 195 TRP A C 1
ATOM 1411 O O . TRP A 1 195 ? -11.878 -9.246 25.016 1.00 71.81 195 TRP A O 1
ATOM 1421 N N . ILE A 1 196 ? -10.109 -7.871 24.763 1.00 74.50 196 ILE A N 1
ATOM 1422 C CA . ILE A 1 196 ? -10.439 -7.459 23.398 1.00 74.50 196 ILE A CA 1
ATOM 1423 C C . ILE A 1 196 ? -9.366 -7.995 22.465 1.00 74.50 196 ILE A C 1
ATOM 1425 O O . ILE A 1 196 ? -8.168 -7.771 22.654 1.00 74.50 196 ILE A O 1
ATOM 1429 N N . TYR A 1 197 ? -9.822 -8.736 21.469 1.00 78.00 197 TYR A N 1
ATOM 1430 C CA . TYR A 1 197 ? -8.998 -9.352 20.456 1.00 78.00 197 TYR A CA 1
ATOM 1431 C C . TYR A 1 197 ? -9.270 -8.656 19.135 1.00 78.00 197 TYR A C 1
ATOM 1433 O O . TYR A 1 197 ? -10.412 -8.481 18.714 1.00 78.00 197 TYR A O 1
ATOM 1441 N N . LEU A 1 198 ? -8.188 -8.262 18.486 1.00 80.88 198 LEU A N 1
ATOM 1442 C CA . LEU A 1 198 ? -8.202 -7.867 17.093 1.00 80.88 198 LEU A CA 1
ATOM 1443 C C . LEU A 1 198 ? -7.640 -9.063 16.345 1.00 80.88 198 LEU A C 1
ATOM 1445 O O . LEU A 1 198 ? -6.509 -9.467 16.611 1.00 80.88 198 LEU A O 1
ATOM 1449 N N . ASP A 1 199 ? -8.457 -9.676 15.499 1.00 75.12 199 ASP A N 1
ATOM 1450 C CA . ASP A 1 199 ? -8.067 -10.871 14.764 1.00 75.12 199 ASP A CA 1
ATOM 1451 C C . ASP A 1 199 ? -8.293 -10.653 13.271 1.00 75.12 199 ASP A C 1
ATOM 1453 O O . ASP A 1 199 ? -9.291 -10.062 12.858 1.00 75.12 199 ASP A O 1
ATOM 1457 N N . ASN A 1 200 ? -7.326 -11.124 12.484 1.00 74.81 200 ASN A N 1
ATOM 1458 C CA . ASN A 1 200 ? -7.332 -11.143 11.026 1.00 74.81 200 ASN A CA 1
ATOM 1459 C C . ASN A 1 200 ? -7.791 -9.826 10.372 1.00 74.81 200 ASN A C 1
ATOM 1461 O O . ASN A 1 200 ? -8.963 -9.626 10.042 1.00 74.81 200 ASN A O 1
ATOM 1465 N N . GLY A 1 201 ? -6.828 -8.938 10.123 1.00 82.44 201 GLY A N 1
ATOM 1466 C CA . GLY A 1 201 ? -7.030 -7.813 9.221 1.00 82.44 201 GLY A CA 1
ATOM 1467 C C . GLY A 1 201 ? -6.827 -8.224 7.766 1.00 82.44 201 GLY A C 1
ATOM 1468 O O . GLY A 1 201 ? -6.009 -9.092 7.478 1.00 82.44 201 GLY A O 1
ATOM 1469 N N . ASN A 1 202 ? -7.521 -7.568 6.845 1.00 89.38 202 ASN A N 1
ATOM 1470 C CA . ASN A 1 202 ? -7.206 -7.601 5.425 1.00 89.38 202 ASN A CA 1
ATOM 1471 C C . ASN A 1 202 ? -6.963 -6.183 4.917 1.00 89.38 202 ASN A C 1
ATOM 1473 O O . ASN A 1 202 ? -7.725 -5.259 5.213 1.00 89.38 202 ASN A O 1
ATOM 1477 N N . LEU A 1 203 ? -5.910 -6.038 4.124 1.00 87.56 203 LEU A N 1
ATOM 1478 C CA . LEU A 1 203 ? -5.579 -4.824 3.403 1.00 87.56 203 LEU A CA 1
ATOM 1479 C C . LEU A 1 203 ? -5.910 -4.996 1.930 1.00 87.56 203 LEU A C 1
ATOM 1481 O O . LEU A 1 203 ? -5.339 -5.867 1.285 1.00 87.56 203 LEU A O 1
ATOM 1485 N N . PHE A 1 204 ? -6.778 -4.156 1.383 1.00 89.56 204 PHE A N 1
ATOM 1486 C CA . PHE A 1 204 ? -7.039 -4.102 -0.051 1.00 89.56 204 PHE A CA 1
ATOM 1487 C C . PHE A 1 204 ? -6.406 -2.834 -0.609 1.00 89.56 204 PHE A C 1
ATOM 1489 O O . PHE A 1 204 ? -6.747 -1.729 -0.189 1.00 89.56 204 PHE A O 1
ATOM 1496 N N . LEU A 1 205 ? -5.463 -3.000 -1.530 1.00 88.06 205 LEU A N 1
ATOM 1497 C CA . LEU A 1 205 ? -4.759 -1.899 -2.182 1.00 88.06 205 LEU A CA 1
ATOM 1498 C C . LEU A 1 205 ? -5.396 -1.645 -3.549 1.00 88.06 205 LEU A C 1
ATOM 1500 O O . LEU A 1 205 ? -5.879 -2.580 -4.187 1.00 88.06 205 LEU A O 1
ATOM 1504 N N . SER A 1 206 ? -5.394 -0.396 -4.019 1.00 88.06 206 SER A N 1
ATOM 1505 C CA . SER A 1 206 ? -5.805 -0.096 -5.398 1.00 88.06 206 SER A CA 1
ATOM 1506 C C . SER A 1 206 ? -4.931 -0.792 -6.442 1.00 88.06 206 SER A C 1
ATOM 1508 O O . SER A 1 206 ? -5.360 -0.985 -7.578 1.00 88.06 206 SER A O 1
ATOM 1510 N N . GLY A 1 207 ? -3.731 -1.193 -6.042 1.00 86.81 207 GLY A N 1
ATOM 1511 C CA . GLY A 1 207 ? -2.750 -1.814 -6.894 1.00 86.81 207 GLY A CA 1
ATOM 1512 C C . GLY A 1 207 ? -1.967 -0.760 -7.666 1.00 86.81 207 GLY A C 1
ATOM 1513 O O . GLY A 1 207 ? -2.488 0.268 -8.107 1.00 86.81 207 GLY A O 1
ATOM 1514 N N . LEU A 1 208 ? -0.696 -1.066 -7.875 1.00 86.75 208 LEU A N 1
ATOM 1515 C CA . LEU A 1 208 ? 0.229 -0.216 -8.597 1.00 86.75 208 LEU A CA 1
ATOM 1516 C C . LEU A 1 208 ? 0.944 -1.040 -9.649 1.00 86.75 208 LEU A C 1
ATOM 1518 O O . LEU A 1 208 ? 1.494 -2.106 -9.360 1.00 86.75 208 LEU A O 1
ATOM 1522 N N . LYS A 1 209 ? 0.989 -0.507 -10.861 1.00 87.44 209 LYS A N 1
ATOM 1523 C CA . LYS A 1 209 ? 1.772 -1.056 -11.957 1.00 87.44 209 LYS A CA 1
ATOM 1524 C C . LYS A 1 209 ? 2.946 -0.141 -12.248 1.00 87.44 209 LYS A C 1
ATOM 1526 O O . LYS A 1 209 ? 2.901 1.066 -12.004 1.00 87.44 209 LYS A O 1
ATOM 1531 N N . ALA A 1 210 ? 4.006 -0.727 -12.775 1.00 84.81 210 ALA A N 1
ATOM 1532 C CA . ALA A 1 210 ? 5.122 0.013 -13.323 1.00 84.81 210 ALA A CA 1
ATOM 1533 C C . ALA A 1 210 ? 5.344 -0.380 -14.772 1.00 84.81 210 ALA A C 1
ATOM 1535 O O . ALA A 1 210 ? 5.157 -1.531 -15.165 1.00 84.81 210 ALA A O 1
ATOM 1536 N N . ARG A 1 211 ? 5.795 0.603 -15.542 1.00 85.56 211 ARG A N 1
ATOM 1537 C CA . ARG A 1 211 ? 6.286 0.454 -16.898 1.00 85.56 211 ARG A CA 1
ATOM 1538 C C . ARG A 1 211 ? 7.756 0.803 -16.918 1.00 85.56 211 ARG A C 1
ATOM 1540 O O . ARG A 1 211 ? 8.120 1.938 -16.606 1.00 85.56 211 ARG A O 1
ATOM 1547 N N . VAL A 1 212 ? 8.602 -0.131 -17.336 1.00 81.38 212 VAL A N 1
ATOM 1548 C CA . VAL A 1 212 ? 9.961 0.232 -17.741 1.00 81.38 212 VAL A CA 1
ATOM 1549 C C . VAL A 1 212 ? 9.915 0.729 -19.178 1.00 81.38 212 VAL A C 1
ATOM 1551 O O . VAL A 1 212 ? 9.402 0.046 -20.064 1.00 81.38 212 VAL A O 1
ATOM 1554 N N . ILE A 1 213 ? 10.453 1.925 -19.395 1.00 82.06 213 ILE A N 1
ATOM 1555 C CA . ILE A 1 213 ? 10.536 2.581 -20.695 1.00 82.06 213 ILE A CA 1
ATOM 1556 C C . ILE A 1 213 ? 11.997 2.636 -21.097 1.00 82.06 213 ILE A C 1
ATOM 1558 O O . ILE A 1 213 ? 12.835 3.207 -20.397 1.00 82.06 213 ILE A O 1
ATOM 1562 N N . PHE A 1 214 ? 12.292 2.108 -22.271 1.00 79.62 214 PHE A N 1
ATOM 1563 C CA . PHE A 1 214 ? 13.594 2.259 -22.888 1.00 79.62 214 PHE A CA 1
ATOM 1564 C C . PHE A 1 214 ? 13.429 3.166 -24.104 1.00 79.62 214 PHE A C 1
ATOM 1566 O O . PHE A 1 214 ? 12.553 2.948 -24.940 1.00 79.62 214 PHE A O 1
ATOM 1573 N N . THR A 1 215 ? 14.271 4.191 -24.213 1.00 77.88 215 THR A N 1
ATOM 1574 C CA . THR A 1 215 ? 14.203 5.134 -25.330 1.00 77.88 215 THR A CA 1
ATOM 1575 C C . THR A 1 215 ? 15.569 5.711 -25.686 1.00 77.88 215 THR A C 1
ATOM 1577 O O . THR A 1 215 ? 16.406 5.994 -24.828 1.00 77.88 215 THR A O 1
ATOM 1580 N N . ASN A 1 216 ? 15.806 5.945 -26.976 1.00 72.31 216 ASN A N 1
ATOM 1581 C CA . ASN A 1 216 ? 16.942 6.750 -27.438 1.00 72.31 216 ASN A CA 1
ATOM 1582 C C . ASN A 1 216 ? 16.586 8.241 -27.589 1.00 72.31 216 ASN A C 1
ATOM 1584 O O . ASN A 1 216 ? 17.471 9.067 -27.833 1.00 72.31 216 ASN A O 1
ATOM 1588 N N . ASN A 1 217 ? 15.320 8.620 -27.391 1.00 70.62 217 ASN A N 1
ATOM 1589 C CA . ASN A 1 217 ? 14.840 9.984 -27.562 1.00 70.62 217 ASN A CA 1
ATOM 1590 C C . ASN A 1 217 ? 14.763 10.731 -26.221 1.00 70.62 217 ASN A C 1
ATOM 1592 O O . ASN A 1 217 ? 13.889 10.488 -25.402 1.00 70.62 217 ASN A O 1
ATOM 1596 N N . ALA A 1 218 ? 15.655 11.703 -26.015 1.00 63.25 218 ALA A N 1
ATOM 1597 C CA . ALA A 1 218 ? 15.690 12.514 -24.791 1.00 63.25 218 ALA A CA 1
ATOM 1598 C C . ALA A 1 218 ? 14.458 13.409 -24.584 1.00 63.25 218 ALA A C 1
ATOM 1600 O O . ALA A 1 218 ? 14.194 13.825 -23.461 1.00 63.25 218 ALA A O 1
ATOM 1601 N N . LYS A 1 219 ? 13.776 13.795 -25.669 1.00 60.00 219 LYS A N 1
ATOM 1602 C CA . LYS A 1 219 ? 12.718 14.815 -25.651 1.00 60.00 219 LYS A CA 1
ATOM 1603 C C . LYS A 1 219 ? 11.315 14.225 -25.799 1.00 60.00 219 LYS A C 1
ATOM 1605 O O . LYS A 1 219 ? 10.362 14.991 -25.812 1.00 60.00 219 LYS A O 1
ATOM 1610 N N . PHE A 1 220 ? 11.186 12.906 -25.974 1.00 60.12 220 PHE A N 1
ATOM 1611 C CA . PHE A 1 220 ? 9.919 12.216 -26.271 1.00 60.12 220 PHE A CA 1
ATOM 1612 C C . PHE A 1 220 ? 9.140 12.772 -27.492 1.00 60.12 220 PHE A C 1
ATOM 1614 O O . PHE A 1 220 ? 7.989 12.420 -27.717 1.00 60.12 220 PHE A O 1
ATOM 1621 N N . THR A 1 221 ? 9.758 13.604 -28.341 1.00 47.34 221 THR A N 1
ATOM 1622 C CA . THR A 1 221 ? 9.090 14.315 -29.457 1.00 47.34 221 THR A CA 1
ATOM 1623 C C . THR A 1 221 ? 8.766 13.443 -30.678 1.00 47.34 221 THR A C 1
ATOM 1625 O O . THR A 1 221 ? 8.095 13.899 -31.597 1.00 47.34 221 THR A O 1
ATOM 1628 N N . HIS A 1 222 ? 9.234 12.194 -30.695 1.00 42.22 222 HIS A N 1
ATOM 1629 C CA . HIS A 1 222 ? 8.917 11.168 -31.694 1.00 42.22 222 HIS A CA 1
ATOM 1630 C C . HIS A 1 222 ? 8.608 9.860 -30.955 1.00 42.22 222 HIS A C 1
ATOM 1632 O O . HIS A 1 222 ? 9.333 8.879 -31.086 1.00 42.22 222 HIS A O 1
ATOM 1638 N N . ALA A 1 223 ? 7.600 9.880 -30.085 1.00 45.59 223 ALA A N 1
ATOM 1639 C CA . ALA A 1 223 ? 7.096 8.673 -29.445 1.00 45.59 223 ALA A CA 1
ATOM 1640 C C . ALA A 1 223 ? 6.237 7.902 -30.460 1.00 45.59 223 ALA A C 1
ATOM 1642 O O . ALA A 1 223 ? 5.254 8.462 -30.938 1.00 45.59 223 ALA A O 1
ATOM 1643 N N . ALA A 1 224 ? 6.643 6.677 -30.830 1.00 48.38 224 ALA A N 1
ATOM 1644 C CA . ALA A 1 224 ? 5.742 5.552 -31.161 1.00 48.38 224 ALA A CA 1
ATOM 1645 C C . ALA A 1 224 ? 6.428 4.375 -31.886 1.00 48.38 224 ALA A C 1
ATOM 1647 O O . ALA A 1 224 ? 5.993 3.245 -31.703 1.00 48.38 224 ALA A O 1
ATOM 1648 N N . SER A 1 225 ? 7.462 4.578 -32.717 1.00 47.97 225 SER A N 1
ATOM 1649 C CA . SER A 1 225 ? 7.955 3.494 -33.598 1.00 47.97 225 SER A CA 1
ATOM 1650 C C . SER A 1 225 ? 9.221 2.765 -33.131 1.00 47.97 225 SER A C 1
ATOM 1652 O O . SER A 1 225 ? 9.607 1.794 -33.776 1.00 47.97 225 SER A O 1
ATOM 1654 N N . GLY A 1 226 ? 9.866 3.209 -32.044 1.00 54.69 226 GLY A N 1
ATOM 1655 C CA . GLY A 1 226 ? 11.180 2.701 -31.620 1.00 54.69 226 GLY A CA 1
ATOM 1656 C C . GLY A 1 226 ? 11.384 2.490 -30.119 1.00 54.69 226 GLY A C 1
ATOM 1657 O O . GLY A 1 226 ? 12.472 2.069 -29.740 1.00 54.69 226 GLY A O 1
ATOM 1658 N N . ASP A 1 227 ? 10.388 2.788 -29.282 1.00 68.00 227 ASP A N 1
ATOM 1659 C CA . ASP A 1 227 ? 10.470 2.593 -27.830 1.00 68.00 227 ASP A CA 1
ATOM 1660 C C . ASP A 1 227 ? 9.945 1.200 -27.454 1.00 68.00 227 ASP A C 1
ATOM 1662 O O . ASP A 1 227 ? 9.119 0.625 -28.169 1.00 68.00 227 ASP A O 1
ATOM 1666 N N . ALA A 1 228 ? 10.442 0.659 -26.346 1.00 70.62 228 ALA A N 1
ATOM 1667 C CA . ALA A 1 228 ? 10.075 -0.645 -25.817 1.00 70.62 228 ALA A CA 1
ATOM 1668 C C . ALA A 1 228 ? 9.561 -0.470 -24.393 1.00 70.62 228 ALA A C 1
ATOM 1670 O O . ALA A 1 228 ? 10.166 0.250 -23.587 1.00 70.62 228 ALA A O 1
ATOM 1671 N N . PHE A 1 229 ? 8.448 -1.140 -24.114 1.00 75.19 229 PHE A N 1
ATOM 1672 C CA . PHE A 1 229 ? 7.736 -1.039 -22.852 1.00 75.19 229 PHE A CA 1
ATOM 1673 C C . PHE A 1 229 ? 7.517 -2.423 -22.269 1.00 75.19 229 PHE A C 1
ATOM 1675 O O . PHE A 1 229 ? 7.065 -3.332 -22.974 1.00 75.19 229 PHE A O 1
ATOM 1682 N N . VAL A 1 230 ? 7.789 -2.546 -20.975 1.00 74.12 230 VAL A N 1
ATOM 1683 C CA . VAL A 1 230 ? 7.420 -3.721 -20.189 1.00 74.12 230 VAL A CA 1
ATOM 1684 C C . VAL A 1 230 ? 6.632 -3.264 -18.985 1.00 74.12 230 VAL A C 1
ATOM 1686 O O . VAL A 1 230 ? 7.114 -2.439 -18.209 1.00 74.12 230 VAL A O 1
ATOM 1689 N N . ASP A 1 231 ? 5.437 -3.823 -18.856 1.00 79.25 231 ASP A N 1
ATOM 1690 C CA . ASP A 1 231 ? 4.536 -3.586 -17.743 1.00 79.25 231 ASP A CA 1
ATOM 1691 C C . ASP A 1 231 ? 4.630 -4.738 -16.744 1.00 79.25 231 ASP A C 1
ATOM 1693 O O . ASP A 1 231 ? 4.677 -5.905 -17.130 1.00 79.25 231 ASP A O 1
ATOM 1697 N N . PHE A 1 232 ? 4.636 -4.415 -15.457 1.00 76.94 232 PHE A N 1
ATOM 1698 C CA . PHE A 1 232 ? 4.581 -5.398 -14.382 1.00 76.94 232 PHE A CA 1
ATOM 1699 C C . PHE A 1 232 ? 3.825 -4.838 -13.177 1.00 76.94 232 PHE A C 1
ATOM 1701 O O . PHE A 1 232 ? 3.685 -3.624 -13.000 1.00 76.94 232 PHE A O 1
ATOM 1708 N N . GLU A 1 233 ? 3.302 -5.739 -12.352 1.00 80.75 233 GLU A N 1
ATOM 1709 C CA . GLU A 1 233 ? 2.610 -5.388 -11.116 1.00 80.75 233 GLU A CA 1
ATOM 1710 C C . GLU A 1 233 ? 3.637 -5.175 -9.997 1.00 80.75 233 GLU A C 1
ATOM 1712 O O . GLU A 1 233 ? 4.511 -6.009 -9.762 1.00 80.75 233 GLU A O 1
ATOM 1717 N N . VAL A 1 234 ? 3.559 -4.017 -9.344 1.00 78.25 234 VAL A N 1
ATOM 1718 C CA . VAL A 1 234 ? 4.466 -3.584 -8.273 1.00 78.25 234 VAL A CA 1
ATOM 1719 C C . VAL A 1 234 ? 3.814 -3.871 -6.933 1.00 78.25 234 VAL A C 1
ATOM 1721 O O . VAL A 1 234 ? 4.345 -4.611 -6.113 1.00 78.25 234 VAL A O 1
ATOM 1724 N N . VAL A 1 235 ? 2.625 -3.309 -6.738 1.00 81.62 235 VAL A N 1
ATOM 1725 C CA . VAL A 1 235 ? 1.782 -3.555 -5.574 1.00 81.62 235 VAL A CA 1
ATOM 1726 C C . VAL A 1 235 ? 0.568 -4.310 -6.083 1.00 81.62 235 VAL A C 1
ATOM 1728 O O . VAL A 1 235 ? -0.195 -3.723 -6.853 1.00 81.62 235 VAL A O 1
ATOM 1731 N N . PRO A 1 236 ? 0.376 -5.581 -5.705 1.00 80.06 236 PRO A N 1
ATOM 1732 C CA . PRO A 1 236 ? -0.809 -6.273 -6.140 1.00 80.06 236 PRO A CA 1
ATOM 1733 C C . PRO A 1 236 ? -2.053 -5.727 -5.441 1.00 80.06 236 PRO A C 1
ATOM 1735 O O . PRO A 1 236 ? -2.012 -5.327 -4.280 1.00 80.06 236 PRO A O 1
ATOM 1738 N N . GLY A 1 237 ? -3.168 -5.680 -6.164 1.00 77.31 237 GLY A N 1
ATOM 1739 C CA . GLY A 1 237 ? -4.450 -5.204 -5.623 1.00 77.31 237 GLY A CA 1
ATOM 1740 C C . GLY A 1 237 ? -5.223 -6.264 -4.826 1.00 77.31 237 GLY A C 1
ATOM 1741 O O . GLY A 1 237 ? -6.399 -6.075 -4.514 1.00 77.31 237 GLY A O 1
ATOM 1742 N N . ASN A 1 238 ? -4.617 -7.423 -4.553 1.00 77.12 238 ASN A N 1
ATOM 1743 C CA . ASN A 1 238 ? -5.266 -8.509 -3.826 1.00 77.12 238 ASN A CA 1
ATOM 1744 C C . ASN A 1 238 ? -5.244 -8.254 -2.310 1.00 77.12 238 ASN A C 1
ATOM 1746 O O . ASN A 1 238 ? -4.430 -7.497 -1.800 1.00 77.12 238 ASN A O 1
ATOM 1750 N N . GLY A 1 239 ? -6.185 -8.854 -1.579 1.00 81.44 239 GLY A N 1
ATOM 1751 C CA . GLY A 1 239 ? -6.236 -8.711 -0.125 1.00 81.44 239 GLY A CA 1
ATOM 1752 C C . GLY A 1 239 ? -4.978 -9.284 0.539 1.00 81.44 239 GLY A C 1
ATOM 1753 O O . GLY A 1 239 ? -4.652 -10.450 0.311 1.00 81.44 239 GLY A O 1
ATOM 1754 N N . PHE A 1 240 ? -4.302 -8.496 1.377 1.00 85.00 240 PHE A N 1
ATOM 1755 C CA . PHE A 1 240 ? -3.162 -8.941 2.181 1.00 85.00 240 PHE A CA 1
ATOM 1756 C C . PHE A 1 240 ? -3.586 -9.171 3.628 1.00 85.00 240 PHE A C 1
ATOM 1758 O O . PHE A 1 240 ? -4.153 -8.255 4.232 1.00 85.00 240 PHE A O 1
ATOM 1765 N N . PRO A 1 241 ? -3.283 -10.338 4.218 1.00 84.81 241 PRO A N 1
ATOM 1766 C CA . PRO A 1 241 ? -3.537 -10.549 5.630 1.00 84.81 241 PRO A CA 1
ATOM 1767 C C . PRO A 1 241 ? -2.640 -9.630 6.467 1.00 84.81 241 PRO A C 1
ATOM 1769 O O . PRO A 1 241 ? -1.439 -9.507 6.221 1.00 84.81 241 PRO A O 1
ATOM 1772 N N . ILE A 1 242 ? -3.231 -9.009 7.482 1.00 82.56 242 ILE A N 1
ATOM 1773 C CA . ILE A 1 242 ? -2.548 -8.229 8.507 1.00 82.56 242 ILE A CA 1
ATOM 1774 C C . ILE A 1 242 ? -2.737 -8.939 9.846 1.00 82.56 242 ILE A C 1
ATOM 1776 O O . ILE A 1 242 ? -3.866 -9.183 10.281 1.00 82.56 242 ILE A O 1
ATOM 1780 N N . THR A 1 243 ? -1.624 -9.227 10.520 1.00 81.88 243 THR A N 1
ATOM 1781 C CA . THR A 1 243 ? -1.640 -9.792 11.870 1.00 81.88 243 THR A CA 1
ATOM 1782 C C . THR A 1 243 ? -1.632 -8.675 12.900 1.00 81.88 243 THR A C 1
ATOM 1784 O O . THR A 1 243 ? -0.671 -7.914 13.001 1.00 81.88 243 THR A O 1
ATOM 1787 N N . TRP A 1 244 ? -2.687 -8.621 13.703 1.00 82.44 244 TRP A N 1
ATOM 1788 C CA . TRP A 1 244 ? -2.819 -7.688 14.812 1.00 82.44 244 TRP A CA 1
ATOM 1789 C C . TRP A 1 244 ? -2.422 -8.370 16.127 1.00 82.44 244 TRP A C 1
ATOM 1791 O O . TRP A 1 244 ? -2.899 -9.472 16.407 1.00 82.44 244 TRP A O 1
ATOM 1801 N N . PRO A 1 245 ? -1.555 -7.765 16.959 1.00 72.88 245 PRO A N 1
ATOM 1802 C CA . PRO A 1 245 ? -1.294 -8.318 18.277 1.00 72.88 245 PRO A CA 1
ATOM 1803 C C . PRO A 1 245 ? -2.522 -8.206 19.189 1.00 72.88 245 PRO A C 1
ATOM 1805 O O . PRO A 1 245 ? -3.277 -7.230 19.160 1.00 72.88 245 PRO A O 1
ATOM 1808 N N . LYS A 1 246 ? -2.686 -9.204 20.062 1.00 69.75 246 LYS A N 1
ATOM 1809 C CA . LYS A 1 246 ? -3.698 -9.185 21.123 1.00 69.75 246 LYS A CA 1
ATOM 1810 C C . LYS A 1 246 ? -3.477 -7.977 22.042 1.00 69.75 246 LYS A C 1
ATOM 1812 O O . LYS A 1 246 ? -2.362 -7.776 22.520 1.00 69.75 246 LYS A O 1
ATOM 1817 N N . GLN A 1 247 ? -4.540 -7.229 22.351 1.00 66.56 247 GLN A N 1
ATOM 1818 C CA . GLN A 1 247 ? -4.456 -6.134 23.322 1.00 66.56 247 GLN A CA 1
ATOM 1819 C C . GLN A 1 247 ? -4.336 -6.676 24.759 1.00 66.56 247 GLN A C 1
ATOM 1821 O O . GLN A 1 247 ? -5.144 -7.527 25.154 1.00 66.56 247 GLN A O 1
ATOM 1826 N N . PRO A 1 248 ? -3.366 -6.210 25.570 1.00 57.00 248 PRO A N 1
ATOM 1827 C CA . PRO A 1 248 ? -3.364 -6.453 27.008 1.00 57.00 248 PRO A CA 1
ATOM 1828 C C . PRO A 1 248 ? -4.365 -5.538 27.742 1.00 57.00 248 PRO A C 1
ATOM 1830 O O . PRO A 1 248 ? -4.630 -4.413 27.335 1.00 57.00 248 PRO A O 1
ATOM 1833 N N . VAL A 1 249 ? -4.894 -6.028 28.868 1.00 54.72 249 VAL A N 1
ATOM 1834 C CA . VAL A 1 249 ? -5.918 -5.405 29.740 1.00 54.72 249 VAL A CA 1
ATOM 1835 C C . VAL A 1 249 ? -5.405 -4.221 30.590 1.00 54.72 249 VAL A C 1
ATOM 1837 O O . VAL A 1 249 ? -5.768 -4.103 31.762 1.00 54.72 249 VAL A O 1
ATOM 1840 N N . LEU A 1 250 ? -4.531 -3.357 30.061 1.00 53.47 250 LEU A N 1
ATOM 1841 C CA . LEU A 1 250 ? -3.965 -2.231 30.824 1.00 53.47 250 LEU A CA 1
ATOM 1842 C C . LEU A 1 250 ? -5.050 -1.194 31.179 1.00 53.47 250 LEU A C 1
ATOM 1844 O O . LEU A 1 250 ? -5.276 -0.251 30.440 1.00 53.47 250 LEU A O 1
ATOM 1848 N N . GLY A 1 251 ? -5.713 -1.383 32.326 1.00 56.78 251 GLY A N 1
ATOM 1849 C CA . GLY A 1 251 ? -6.555 -0.381 32.989 1.00 56.78 251 GLY A CA 1
ATOM 1850 C C . GLY A 1 251 ? -7.833 -0.011 32.231 1.00 56.78 251 GLY A C 1
ATOM 1851 O O . GLY A 1 251 ? -7.856 0.900 31.417 1.00 56.78 251 GLY A O 1
ATOM 1852 N N . GLY A 1 252 ? -8.941 -0.684 32.546 1.00 57.34 252 GLY A N 1
ATOM 1853 C CA . GLY A 1 252 ? -10.249 -0.362 31.973 1.00 57.34 252 GLY A CA 1
ATOM 1854 C C . GLY A 1 252 ? -11.031 0.672 32.785 1.00 57.34 252 GLY A C 1
ATOM 1855 O O . GLY A 1 252 ? -10.926 0.751 34.010 1.00 57.34 252 GLY A O 1
ATOM 1856 N N . VAL A 1 253 ? -11.911 1.412 32.114 1.00 63.50 253 VAL A N 1
ATOM 1857 C CA . VAL A 1 253 ? -12.949 2.203 32.785 1.00 63.50 253 VAL A CA 1
ATOM 1858 C C . VAL A 1 253 ? -13.991 1.243 33.375 1.00 63.50 253 VAL A C 1
ATOM 1860 O O . VAL A 1 253 ? -14.646 0.494 32.652 1.00 63.50 253 VAL A O 1
ATOM 1863 N N . GLY A 1 254 ? -14.092 1.189 34.707 1.00 64.06 254 GLY A N 1
ATOM 1864 C CA . GLY A 1 254 ? -14.908 0.186 35.403 1.00 64.06 254 GLY A CA 1
ATOM 1865 C C . GLY A 1 254 ? -16.393 0.192 35.003 1.00 64.06 254 GLY A C 1
ATOM 1866 O O . GLY A 1 254 ? -16.951 1.224 34.630 1.00 64.06 254 GLY A O 1
ATOM 1867 N N . GLY A 1 255 ? -17.060 -0.960 35.134 1.00 70.75 255 GLY A N 1
ATOM 1868 C CA . GLY A 1 255 ? -18.484 -1.131 34.823 1.00 70.75 255 GLY A CA 1
ATOM 1869 C C . GLY A 1 255 ? -18.724 -1.786 33.460 1.00 70.75 255 GLY A C 1
ATOM 1870 O O . GLY A 1 255 ? -18.006 -2.697 33.075 1.00 70.75 255 GLY A O 1
ATOM 1871 N N . ASN A 1 256 ? -19.761 -1.346 32.739 1.00 74.94 256 ASN A N 1
ATOM 1872 C CA . ASN A 1 256 ? -20.101 -1.852 31.403 1.00 74.94 256 ASN A CA 1
ATOM 1873 C C . ASN A 1 256 ? -19.754 -0.799 30.332 1.00 74.94 256 ASN A C 1
ATOM 1875 O O . ASN A 1 256 ? -20.656 -0.043 29.921 1.00 74.94 256 ASN A O 1
ATOM 1879 N N . PRO A 1 257 ? -18.475 -0.709 29.923 1.00 79.12 257 PRO A N 1
ATOM 1880 C CA . PRO A 1 257 ? -18.009 0.325 29.019 1.00 79.12 257 PRO A CA 1
ATOM 1881 C C . PRO A 1 257 ? -18.586 0.167 27.615 1.00 79.12 257 PRO A C 1
ATOM 1883 O O . PRO A 1 257 ? -18.972 -0.916 27.170 1.00 79.12 257 PRO A O 1
ATOM 1886 N N . ARG A 1 258 ? -18.626 1.300 26.925 1.00 83.62 258 ARG A N 1
ATOM 1887 C CA . ARG A 1 258 ? -18.772 1.431 25.481 1.00 83.62 258 ARG A CA 1
ATOM 1888 C C . ARG A 1 258 ? -17.420 1.154 24.839 1.00 83.62 258 ARG A C 1
ATOM 1890 O O . ARG A 1 258 ? -16.417 1.674 25.327 1.00 83.62 258 ARG A O 1
ATOM 1897 N N . VAL A 1 259 ? -17.422 0.365 23.773 1.00 84.25 259 VAL A N 1
ATOM 1898 C CA . VAL A 1 259 ? -16.228 0.004 23.008 1.00 84.25 259 VAL A CA 1
ATOM 1899 C C . VAL A 1 259 ? -16.264 0.746 21.679 1.00 84.25 259 VAL A C 1
ATOM 1901 O O . VAL A 1 259 ? -17.268 0.691 20.962 1.00 84.25 259 VAL A O 1
ATOM 1904 N N . TYR A 1 260 ? -15.179 1.447 21.373 1.00 88.69 260 TYR A N 1
ATOM 1905 C CA . TYR A 1 260 ? -14.969 2.128 20.103 1.00 88.69 260 TYR A CA 1
ATOM 1906 C C . TYR A 1 260 ? -13.693 1.621 19.447 1.00 88.69 260 TYR A C 1
ATOM 1908 O O . TYR A 1 260 ? -12.757 1.232 20.143 1.00 88.69 260 TYR A O 1
ATOM 1916 N N . TYR A 1 261 ? -13.666 1.649 18.122 1.00 90.12 261 TYR A N 1
ATOM 1917 C CA . TYR A 1 261 ? -12.516 1.265 17.322 1.00 90.12 261 TYR A CA 1
ATOM 1918 C C . TYR A 1 261 ? -12.245 2.311 16.243 1.00 90.12 261 TYR A C 1
ATOM 1920 O O . TYR A 1 261 ? -13.165 2.769 15.557 1.00 90.12 261 TYR A O 1
ATOM 1928 N N . ILE A 1 262 ? -10.975 2.647 16.046 1.00 92.94 262 ILE A N 1
ATOM 1929 C CA . ILE A 1 262 ? -10.530 3.540 14.979 1.00 92.94 262 ILE A CA 1
ATOM 1930 C C . ILE A 1 262 ? -9.234 3.021 14.352 1.00 92.94 262 ILE A C 1
ATOM 1932 O O . ILE A 1 262 ? -8.342 2.548 15.051 1.00 92.94 262 ILE A O 1
ATOM 1936 N N . PHE A 1 263 ? -9.123 3.101 13.025 1.00 93.75 263 PHE A N 1
ATOM 1937 C CA . PHE A 1 263 ? -7.858 2.843 12.333 1.00 93.75 263 PHE A CA 1
ATOM 1938 C C . PHE A 1 263 ? -6.915 4.042 12.476 1.00 93.75 263 PHE A C 1
ATOM 1940 O O . PHE A 1 263 ? -7.362 5.183 12.600 1.00 93.75 263 PHE A O 1
ATOM 1947 N N . LYS A 1 264 ? -5.611 3.789 12.393 1.00 92.38 264 LYS A N 1
ATOM 1948 C CA . LYS A 1 264 ? -4.569 4.811 12.301 1.00 92.38 264 LYS A CA 1
ATOM 1949 C C . LYS A 1 264 ? -3.729 4.614 11.041 1.00 92.38 264 LYS A C 1
ATOM 1951 O O . LYS A 1 264 ? -3.499 3.485 10.612 1.00 92.38 264 LYS A O 1
ATOM 1956 N N . ASN A 1 265 ? -3.271 5.713 10.463 1.00 91.19 265 ASN A N 1
ATOM 1957 C CA . ASN A 1 265 ? -2.277 5.750 9.399 1.00 91.19 265 ASN A CA 1
ATOM 1958 C C . ASN A 1 265 ? -1.008 6.373 9.989 1.00 91.19 265 ASN A C 1
ATOM 1960 O O . ASN A 1 265 ? -0.962 7.581 10.219 1.00 91.19 265 ASN A O 1
ATOM 1964 N N . GLY A 1 266 ? -0.028 5.540 10.341 1.00 88.00 266 GLY A N 1
ATOM 1965 C CA . GLY A 1 266 ? 0.993 5.919 11.317 1.00 88.00 266 GLY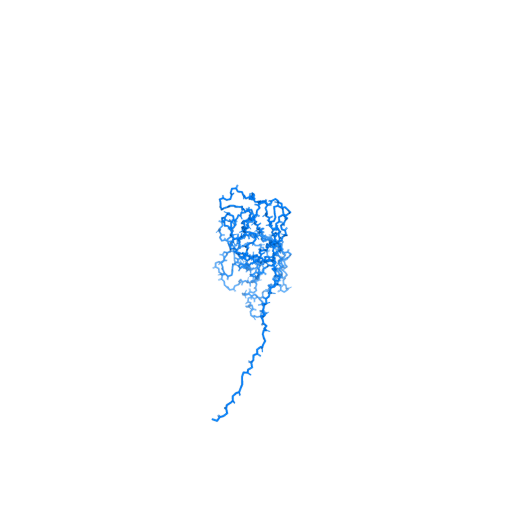 A CA 1
ATOM 1966 C C . GLY A 1 266 ? 0.348 6.347 12.641 1.00 88.00 266 GLY A C 1
ATOM 1967 O O . GLY A 1 266 ? -0.428 5.595 13.234 1.00 88.00 266 GLY A O 1
ATOM 1968 N N . ASP A 1 267 ? 0.627 7.577 13.070 1.00 86.25 267 ASP A N 1
ATOM 1969 C CA . ASP A 1 267 ? 0.087 8.154 14.308 1.00 86.25 267 ASP A CA 1
ATOM 1970 C C . ASP A 1 267 ? -1.248 8.896 14.120 1.00 86.25 267 ASP A C 1
ATOM 1972 O O . ASP A 1 267 ? -1.878 9.300 15.097 1.00 86.25 267 ASP A O 1
ATOM 1976 N N . GLU A 1 268 ? -1.713 9.077 12.881 1.00 91.06 268 GLU A N 1
ATOM 1977 C CA . GLU A 1 268 ? -2.924 9.848 12.592 1.00 91.06 268 GLU A CA 1
ATOM 1978 C C . GLU A 1 268 ? -4.179 8.973 12.587 1.00 91.06 268 GLU A C 1
ATOM 1980 O O . GLU A 1 268 ? -4.214 7.917 11.955 1.00 91.06 268 GLU A O 1
ATOM 1985 N N . TYR A 1 269 ? -5.254 9.436 13.231 1.00 93.31 269 TYR A N 1
ATOM 1986 C CA . TYR A 1 269 ? -6.546 8.756 13.182 1.00 93.31 269 TYR A CA 1
ATOM 1987 C C . TYR A 1 269 ? -7.179 8.828 11.791 1.00 93.31 269 TYR A C 1
ATOM 1989 O O . TYR A 1 269 ? -7.373 9.901 11.218 1.00 93.31 269 TYR A O 1
ATOM 1997 N N . VAL A 1 270 ? -7.606 7.673 11.282 1.00 92.88 270 VAL A N 1
ATOM 1998 C CA . VAL A 1 270 ? -8.416 7.572 10.067 1.00 92.88 270 VAL A CA 1
ATOM 1999 C C . VAL A 1 270 ? -9.879 7.811 10.438 1.00 92.88 270 VAL A C 1
ATOM 2001 O O . VAL A 1 270 ? -10.671 6.885 10.614 1.00 92.88 270 VAL A O 1
ATOM 2004 N N . GLY A 1 271 ? -10.223 9.088 10.597 1.00 89.62 271 GLY A N 1
ATOM 2005 C CA . GLY A 1 271 ? -11.546 9.550 11.012 1.00 89.62 271 GLY A CA 1
ATOM 2006 C C . GLY A 1 271 ? -11.492 10.403 12.276 1.00 89.62 271 GLY A C 1
ATOM 2007 O O . GLY A 1 271 ? -10.447 10.914 12.667 1.00 89.62 271 GLY A O 1
ATOM 2008 N N . THR A 1 272 ? -12.643 10.586 12.918 1.00 91.06 272 THR A N 1
ATOM 2009 C CA . THR A 1 272 ? -12.751 11.379 14.148 1.00 91.06 272 THR A CA 1
ATOM 2010 C C . THR A 1 272 ? -12.756 10.462 15.363 1.00 91.06 272 THR A C 1
ATOM 2012 O O . THR A 1 272 ? -13.604 9.575 15.466 1.00 91.06 272 THR A O 1
ATOM 2015 N N . TRP A 1 273 ? -11.836 10.698 16.299 1.00 88.81 273 TRP A N 1
ATOM 2016 C CA . TRP A 1 273 ? -11.817 10.014 17.592 1.00 88.81 273 TRP A CA 1
ATOM 2017 C C . TRP A 1 273 ? -13.164 10.191 18.330 1.00 88.81 273 TRP A C 1
ATOM 2019 O O . TRP A 1 273 ? -13.724 11.292 18.302 1.00 88.81 273 TRP A O 1
ATOM 2029 N N . PRO A 1 274 ? -13.722 9.144 18.976 1.00 88.62 274 PRO A N 1
ATOM 2030 C CA . PRO A 1 274 ? -13.121 7.831 19.263 1.00 88.62 274 PRO A CA 1
ATOM 2031 C C . PRO A 1 274 ? -13.329 6.765 18.170 1.00 88.62 274 PRO A C 1
ATOM 2033 O O . PRO A 1 274 ? -12.973 5.608 18.365 1.00 88.62 274 PRO A O 1
ATOM 2036 N N . GLY A 1 275 ? -13.913 7.126 17.026 1.00 90.62 275 GLY A N 1
ATOM 2037 C CA . GLY A 1 275 ? -14.159 6.210 15.912 1.00 90.62 275 GLY A CA 1
ATOM 2038 C C . GLY A 1 275 ? -15.494 5.473 15.969 1.00 90.62 275 GLY A C 1
ATOM 2039 O O . GLY A 1 275 ? -16.492 5.970 16.499 1.00 90.62 275 GLY A O 1
ATOM 2040 N N . GLN A 1 276 ? -15.527 4.288 15.359 1.00 91.19 276 GLN A N 1
ATOM 2041 C CA . GLN A 1 276 ? -16.733 3.484 15.201 1.00 91.19 276 GLN A CA 1
ATOM 2042 C C . GLN A 1 276 ? -17.145 2.873 16.538 1.00 91.19 276 GLN A C 1
ATOM 2044 O O . GLN A 1 276 ? -16.372 2.169 17.183 1.00 91.19 276 GLN A O 1
ATOM 2049 N N . TYR A 1 277 ? -18.388 3.123 16.941 1.00 89.50 277 TYR A N 1
ATOM 2050 C CA . TYR A 1 277 ? -18.980 2.486 18.110 1.00 89.50 277 TYR A CA 1
ATOM 2051 C C . TYR A 1 277 ? -19.346 1.039 17.785 1.00 89.50 277 TYR A C 1
ATOM 2053 O O . TYR A 1 277 ? -20.146 0.802 16.881 1.00 89.50 277 TYR A O 1
ATOM 2061 N N . LEU A 1 278 ? -18.775 0.100 18.535 1.00 85.88 278 LEU A N 1
ATOM 2062 C CA . LEU A 1 278 ? -19.021 -1.332 18.363 1.00 85.88 278 LEU A CA 1
ATOM 2063 C C . LEU A 1 278 ? -20.189 -1.789 19.236 1.00 85.88 278 LEU A C 1
ATOM 2065 O O . LEU A 1 278 ? -21.071 -2.506 18.792 1.00 85.88 278 LEU A O 1
ATOM 2069 N N . GLY A 1 279 ? -20.273 -1.282 20.467 1.00 82.75 279 GLY A N 1
ATOM 2070 C CA . GLY A 1 279 ? -21.347 -1.645 21.386 1.00 82.75 279 GLY A CA 1
ATOM 2071 C C . GLY A 1 279 ? -20.929 -1.534 22.843 1.00 82.75 279 GLY A C 1
ATOM 2072 O O . GLY A 1 279 ? -20.012 -0.787 23.197 1.00 82.75 279 GLY A O 1
ATOM 2073 N N . ARG A 1 280 ? -21.639 -2.252 23.720 1.00 78.94 280 ARG A N 1
ATOM 2074 C CA . ARG A 1 280 ? -21.322 -2.306 25.154 1.00 78.94 280 ARG A CA 1
ATOM 2075 C C . ARG A 1 280 ? -20.742 -3.660 25.511 1.00 78.94 280 ARG A C 1
ATOM 2077 O O . ARG A 1 280 ? -21.259 -4.663 25.055 1.00 78.94 280 ARG A O 1
ATOM 2084 N N . CYS A 1 281 ? -19.791 -3.695 26.434 1.00 72.38 281 CYS A N 1
ATOM 2085 C CA . CYS A 1 281 ? -19.097 -4.919 26.835 1.00 72.38 281 CYS A CA 1
ATOM 2086 C C . CYS A 1 281 ? -20.004 -6.153 27.088 1.00 72.38 281 CYS A C 1
ATOM 2088 O O . CYS A 1 281 ? -19.690 -7.239 26.620 1.00 72.38 281 CYS A O 1
ATOM 2090 N N . ILE A 1 282 ? -21.145 -6.010 27.784 1.00 66.69 282 ILE A N 1
ATOM 2091 C CA . ILE A 1 282 ? -22.091 -7.135 28.034 1.00 66.69 282 ILE A CA 1
ATOM 2092 C C . ILE A 1 282 ? -23.225 -7.268 26.994 1.00 66.69 282 ILE A C 1
ATOM 2094 O O . ILE A 1 282 ? -24.129 -8.080 27.182 1.00 66.69 282 ILE A O 1
ATOM 2098 N N . LYS A 1 283 ? -23.273 -6.396 25.981 1.00 54.88 283 LYS A N 1
ATOM 2099 C CA . LYS A 1 283 ? -24.336 -6.294 24.962 1.00 54.88 283 LYS A CA 1
ATOM 2100 C C . LYS A 1 283 ? -23.745 -5.750 23.656 1.00 54.88 283 LYS A C 1
ATOM 2102 O O . LYS A 1 283 ? -24.046 -4.611 23.280 1.00 54.88 283 LYS A O 1
ATOM 2107 N N . LEU A 1 284 ? -22.861 -6.530 23.052 1.00 53.28 284 LEU A N 1
ATOM 2108 C CA . LEU A 1 284 ? -22.487 -6.367 21.655 1.00 53.28 284 LEU A CA 1
ATOM 2109 C C . LEU A 1 284 ? -23.417 -7.252 20.820 1.00 53.28 284 LEU A C 1
ATOM 2111 O O . LEU A 1 284 ? -23.626 -8.415 21.239 1.00 53.28 284 LEU A O 1
#

pLDDT: mean 72.18, std 16.32, range [29.2, 93.75]

Secondary structure (DSSP, 8-state):
--------------------------EEEEEEEEEEEEEEEEEE-EEE--SSS--EEE-TT-EEEEPPEEEEEEEESSTT-SSBPPTTTTEEEE--EEE---EEE----SS-BGGGTT-S-EEBPPPSS-EEEEEEEETTSPPPB-TTS-B--PEEEEEGGGEEPEEEEEEEEEEEEEEEEEE-GGG-SSSS---EEEEEEEEEE--EEEEEEEES-TT-TT-SSS-EEEEEEEE--SPEEEPPPPPP-----SSS-EEEEEEEETTEESSSTT-EEEEETTB-

Foldseek 3Di:
DDDDDDDDDDDDDPPPPPPPDPDQDKDKDKDKFKDWWKKKKWFFWWWDQDPPQGIKIDSHFIKMKTFKKKKAKKWAPDPVRPQIDDPPPWMWIFIDMDTDDDIGDAGADDQDAPVVVVDQKGAGHADDKWWKWKFKAFPVRFAFAAPVGHGDGTHTQGIRVPHGRIDIGIGIWIKMKMWMKIWRLPALAQPQHIWIFIAKMKIFTRWMKMKMKIHPDPPCPDPDHHIMIHMDTDGDRDIDITGIDTTDSPGHRHDWIWMAMFMDRVSHTSDDPPHHTPGTSSGD

Radius of gyration: 30.54 Å; chains: 1; bounding box: 107×64×73 Å